Protein AF-A0A528AAS1-F1 (afdb_monomer)

Solvent-accessible surface area (backbone atoms only — not comparable to full-atom values): 12213 Å² total; per-residue (Å²): 132,82,68,48,47,74,61,46,56,80,56,52,54,55,35,59,56,29,26,69,43,89,50,60,70,48,22,33,55,21,24,45,34,41,29,53,39,15,40,67,72,49,50,66,45,42,52,51,33,35,72,67,44,88,46,70,67,40,21,30,49,25,26,44,21,51,30,55,33,52,27,48,94,91,40,79,58,57,83,32,20,62,60,74,77,57,73,58,58,67,60,49,37,69,78,38,62,85,48,56,89,45,43,71,59,48,45,55,59,37,71,46,80,48,67,44,58,59,49,49,56,50,39,49,52,56,40,53,73,75,44,96,53,68,80,44,28,35,51,44,43,36,76,32,38,52,63,62,51,51,50,51,50,50,56,43,60,72,52,75,79,47,80,65,48,60,57,51,54,52,48,51,28,44,31,54,54,50,85,63,69,67,33,48,54,96,91,38,80,29,57,69,52,41,50,54,51,53,48,53,44,57,74,67,52,56,48,79,77,49,61,70,24,60,48,48,48,55,64,36,78,54,63,116

Foldseek 3Di:
DPQLLQDFPVCLVVLLVQLVDPDLVSNLVSLLSVLSNLFLVCLVSLLVSLVPDPDLVSQQSSLVSLQQNLAAPPDPLNVQSSPDQLACLVVVCVVPVVCVVVSVVSVVSNPDDRPSSVVSVVSSVVLCVQDPDRLQRDGRSHWDAPVVLLVVLLVCLVDPNDPVNVVSLSQVCFAAVDDCPVLDDPRDGPSVVSVVVSVVCVVVVLSVLTDIRFGGGNNHTRHD

Radius of gyration: 20.44 Å; Cα contacts (8 Å, |Δi|>4): 281; chains: 1; bounding box: 55×37×60 Å

Structure (mmCIF, N/CA/C/O backbone):
data_AF-A0A528AAS1-F1
#
_entry.id   AF-A0A528AAS1-F1
#
loop_
_atom_site.group_PDB
_atom_site.id
_atom_site.type_symbol
_atom_site.label_atom_id
_atom_site.label_alt_id
_atom_site.label_comp_id
_atom_site.label_asym_id
_atom_site.label_entity_id
_atom_site.label_seq_id
_atom_site.pdbx_PDB_ins_code
_atom_site.Cartn_x
_atom_site.Cartn_y
_atom_site.Cartn_z
_atom_site.occupancy
_atom_site.B_iso_or_equiv
_atom_site.auth_seq_id
_atom_site.auth_comp_id
_atom_site.auth_asym_id
_atom_site.auth_atom_id
_atom_site.pdbx_PDB_model_num
ATOM 1 N N . MET A 1 1 ? -15.361 -4.331 -4.172 1.00 39.66 1 MET A N 1
ATOM 2 C CA . MET A 1 1 ? -13.899 -4.523 -4.177 1.00 39.66 1 MET A CA 1
ATOM 3 C C . MET A 1 1 ? -13.562 -5.139 -2.830 1.00 39.66 1 MET A C 1
ATOM 5 O O . MET A 1 1 ? -13.839 -4.498 -1.826 1.00 39.66 1 MET A O 1
ATOM 9 N N . LEU A 1 2 ? -13.147 -6.409 -2.789 1.00 48.84 2 LEU A N 1
ATOM 10 C CA . LEU A 1 2 ? -12.587 -6.992 -1.564 1.00 48.84 2 LEU A CA 1
ATOM 11 C C . LEU A 1 2 ? -11.220 -6.338 -1.354 1.00 48.84 2 LEU A C 1
ATOM 13 O O . LEU A 1 2 ? -10.462 -6.211 -2.313 1.00 48.84 2 LEU A O 1
ATOM 17 N N . THR A 1 3 ? -10.933 -5.869 -0.146 1.00 59.22 3 THR A N 1
ATOM 18 C CA . THR A 1 3 ? -9.627 -5.299 0.176 1.00 59.22 3 THR A CA 1
ATOM 19 C C . THR A 1 3 ? -8.596 -6.441 0.156 1.00 59.22 3 THR A C 1
ATOM 21 O O . THR A 1 3 ? -8.826 -7.510 0.719 1.00 59.22 3 THR A O 1
ATOM 24 N N . GLY A 1 4 ? -7.489 -6.284 -0.579 1.00 58.53 4 GLY A N 1
ATOM 25 C CA . GLY A 1 4 ? -6.469 -7.336 -0.762 1.00 58.53 4 GLY A CA 1
ATOM 26 C C . GLY A 1 4 ? -5.734 -7.755 0.523 1.00 58.53 4 GLY A C 1
ATOM 27 O O . GLY A 1 4 ? -4.972 -8.714 0.527 1.00 58.53 4 GLY A O 1
ATOM 28 N N . ASP A 1 5 ? -5.995 -7.073 1.635 1.00 69.75 5 ASP A N 1
ATOM 29 C CA . ASP A 1 5 ? -5.468 -7.347 2.974 1.00 69.75 5 ASP A CA 1
ATOM 30 C C . ASP A 1 5 ? -6.186 -8.471 3.730 1.00 69.75 5 ASP A C 1
ATOM 32 O O . ASP A 1 5 ? -5.726 -8.854 4.808 1.00 69.75 5 ASP A O 1
ATOM 36 N N . LEU A 1 6 ? -7.264 -9.035 3.179 1.00 75.75 6 LEU A N 1
ATOM 37 C CA . LEU A 1 6 ? -8.064 -10.060 3.857 1.00 75.75 6 LEU A CA 1
ATOM 38 C C . LEU A 1 6 ? -7.526 -11.492 3.695 1.00 75.75 6 LEU A C 1
ATOM 40 O O . LEU A 1 6 ? -7.989 -12.405 4.379 1.00 75.75 6 LEU A O 1
ATOM 44 N N . ALA A 1 7 ? -6.562 -11.704 2.797 1.00 78.38 7 ALA A N 1
ATOM 45 C CA . ALA A 1 7 ? -6.005 -13.026 2.518 1.00 78.38 7 ALA A CA 1
ATOM 46 C C . ALA A 1 7 ? -5.003 -13.471 3.606 1.00 78.38 7 ALA A C 1
ATOM 48 O O . ALA A 1 7 ? -4.199 -12.654 4.059 1.00 78.38 7 ALA A O 1
ATOM 49 N N . PRO A 1 8 ? -4.975 -14.746 4.028 1.00 80.88 8 PRO A N 1
ATOM 50 C CA . PRO A 1 8 ? -3.944 -15.236 4.942 1.00 80.88 8 PRO A CA 1
ATOM 51 C C . PRO A 1 8 ? -2.549 -15.112 4.313 1.00 80.88 8 PRO A C 1
ATOM 53 O O . PRO A 1 8 ? -2.402 -15.030 3.094 1.00 80.88 8 PRO A O 1
ATOM 56 N N . GLN A 1 9 ? -1.501 -15.105 5.138 1.00 77.94 9 GLN A N 1
ATOM 57 C CA . GLN A 1 9 ? -0.126 -14.920 4.654 1.00 77.94 9 GLN A CA 1
ATOM 58 C C . GLN A 1 9 ? 0.290 -15.964 3.606 1.00 77.94 9 GLN A C 1
ATOM 60 O O . GLN A 1 9 ? 1.018 -15.636 2.672 1.00 77.94 9 GLN A O 1
ATOM 65 N N . SER A 1 10 ? -0.198 -17.204 3.736 1.00 80.75 10 SER A N 1
ATOM 66 C CA . SER A 1 10 ? 0.040 -18.287 2.772 1.00 80.75 10 SER A CA 1
ATOM 67 C C . SER A 1 10 ? -0.384 -17.925 1.353 1.00 80.75 10 SER A C 1
ATOM 69 O O . SER A 1 10 ? 0.272 -18.319 0.391 1.00 80.75 10 SER A O 1
ATOM 71 N N . ASP A 1 11 ? -1.456 -17.150 1.225 1.00 84.62 11 ASP A N 1
ATOM 72 C CA . ASP A 1 11 ? -2.070 -16.838 -0.060 1.00 84.62 11 ASP A CA 1
ATOM 73 C C . ASP A 1 11 ? -1.356 -15.662 -0.734 1.00 84.62 11 ASP A C 1
ATOM 75 O O . ASP A 1 11 ? -1.415 -15.515 -1.951 1.00 84.62 11 ASP A O 1
ATOM 79 N N . LEU A 1 12 ? -0.589 -14.871 0.025 1.00 86.38 12 LEU A N 1
ATOM 80 C CA . LEU A 1 12 ? 0.221 -13.780 -0.521 1.00 86.38 12 LEU A CA 1
ATOM 81 C C . LEU A 1 12 ? 1.393 -14.288 -1.375 1.00 86.38 12 LEU A C 1
ATOM 83 O O . LEU A 1 12 ? 1.902 -13.553 -2.219 1.00 86.38 12 LEU A O 1
ATOM 87 N N . VAL A 1 13 ? 1.777 -15.563 -1.243 1.00 89.00 13 VAL A N 1
ATOM 88 C CA . VAL A 1 13 ? 2.732 -16.215 -2.158 1.00 89.00 13 VAL A CA 1
ATOM 89 C C . VAL A 1 13 ? 2.193 -16.251 -3.595 1.00 89.00 13 VAL A C 1
ATOM 91 O O . VAL A 1 13 ? 2.972 -16.187 -4.546 1.00 89.00 13 VAL A O 1
ATOM 94 N N . LEU A 1 14 ? 0.868 -16.281 -3.781 1.00 91.19 14 LEU A N 1
ATOM 95 C CA . LEU A 1 14 ? 0.258 -16.199 -5.110 1.00 91.19 14 LEU A CA 1
ATOM 96 C C . LEU A 1 14 ? 0.513 -14.837 -5.763 1.00 91.19 14 LEU A C 1
ATOM 98 O O . LEU A 1 14 ? 0.699 -14.782 -6.974 1.00 91.19 14 LEU A O 1
ATOM 102 N N . LEU A 1 15 ? 0.578 -13.754 -4.978 1.00 92.81 15 LEU A N 1
ATOM 103 C CA . LEU A 1 15 ? 0.917 -12.425 -5.498 1.00 92.81 15 LEU A CA 1
ATOM 104 C C . LEU A 1 15 ? 2.359 -12.393 -6.000 1.00 92.81 15 LEU A C 1
ATOM 106 O O . LEU A 1 15 ? 2.605 -11.900 -7.094 1.00 92.81 15 LEU A O 1
ATOM 110 N N . GLN A 1 16 ? 3.298 -12.990 -5.260 1.00 93.38 16 GLN A N 1
ATOM 111 C CA . GLN A 1 16 ? 4.686 -13.119 -5.711 1.00 93.38 16 GLN A CA 1
ATOM 112 C C . GLN A 1 16 ? 4.790 -13.870 -7.047 1.00 93.38 16 GLN A C 1
ATOM 114 O O . GLN A 1 16 ? 5.523 -13.445 -7.937 1.00 93.38 16 GLN A O 1
ATOM 119 N N . GLN A 1 17 ? 4.050 -14.970 -7.209 1.00 94.25 17 GLN A N 1
ATOM 120 C CA . GLN A 1 17 ? 4.018 -15.717 -8.471 1.00 94.25 17 GLN A CA 1
ATOM 121 C C . GLN A 1 17 ? 3.371 -14.900 -9.597 1.00 94.25 17 GLN A C 1
ATOM 123 O O . GLN A 1 17 ? 3.883 -14.866 -10.712 1.00 94.25 17 GLN A O 1
ATOM 128 N N . ALA A 1 18 ? 2.269 -14.208 -9.305 1.00 95.44 18 ALA A N 1
ATOM 129 C CA . ALA A 1 18 ? 1.547 -13.391 -10.274 1.00 95.44 18 ALA A CA 1
ATOM 130 C C . ALA A 1 18 ? 2.352 -12.162 -10.738 1.00 95.44 18 ALA A C 1
ATOM 132 O O . ALA A 1 18 ? 2.279 -11.798 -11.909 1.00 95.44 18 ALA A O 1
ATOM 133 N N . LEU A 1 19 ? 3.189 -11.578 -9.874 1.00 96.06 19 LEU A N 1
ATOM 134 C CA . LEU A 1 19 ? 4.137 -10.513 -10.233 1.00 96.06 19 LEU A CA 1
ATOM 135 C C . LEU A 1 19 ? 5.188 -10.967 -11.263 1.00 96.06 19 LEU A C 1
ATOM 137 O O . LEU A 1 19 ? 5.764 -10.133 -11.955 1.00 96.06 19 LEU A O 1
ATOM 141 N N . GLN A 1 20 ? 5.417 -12.276 -11.397 1.00 95.12 20 GLN A N 1
ATOM 142 C CA . GLN A 1 20 ? 6.337 -12.869 -12.376 1.00 95.12 20 GLN A CA 1
ATOM 143 C C . GLN A 1 20 ? 5.632 -13.335 -13.661 1.00 95.12 20 GLN A C 1
ATOM 145 O O . GLN A 1 20 ? 6.272 -13.927 -14.525 1.00 95.12 20 GLN A O 1
ATOM 150 N N . SER A 1 21 ? 4.322 -13.108 -13.787 1.00 94.88 21 SER A N 1
ATOM 151 C CA . SER A 1 21 ? 3.542 -13.482 -14.971 1.00 94.88 21 SER A CA 1
ATOM 152 C C . SER A 1 21 ? 4.009 -12.728 -16.215 1.00 94.88 21 SER A C 1
ATOM 154 O O . SER A 1 21 ? 4.301 -11.539 -16.130 1.00 94.88 21 SER A O 1
ATOM 156 N N . ASP A 1 22 ? 3.974 -13.371 -17.383 1.00 92.94 22 ASP A N 1
ATOM 157 C CA . ASP A 1 22 ? 4.201 -12.700 -18.672 1.00 92.94 22 ASP A CA 1
ATOM 158 C C . ASP A 1 22 ? 3.021 -11.790 -19.070 1.00 92.94 22 ASP A C 1
ATOM 160 O O . ASP A 1 22 ? 3.214 -10.813 -19.790 1.00 92.94 22 ASP A O 1
ATOM 164 N N . ASP A 1 23 ? 1.808 -12.059 -18.564 1.00 94.62 23 ASP A N 1
ATOM 165 C CA . ASP A 1 23 ? 0.619 -11.220 -18.789 1.00 94.62 23 ASP A CA 1
ATOM 166 C C . ASP A 1 23 ? 0.687 -9.918 -17.956 1.00 94.62 23 ASP A C 1
ATOM 168 O O . ASP A 1 23 ? 0.610 -9.996 -16.720 1.00 94.62 23 ASP A O 1
ATOM 172 N N . PRO A 1 24 ? 0.755 -8.727 -18.592 1.00 93.62 24 PRO A N 1
ATOM 173 C CA . PRO A 1 24 ? 0.803 -7.442 -17.891 1.00 93.62 24 PRO A CA 1
ATOM 174 C C . PRO A 1 24 ? -0.391 -7.210 -16.962 1.00 93.62 24 PRO A C 1
ATOM 176 O O . PRO A 1 24 ? -0.244 -6.650 -15.880 1.00 93.62 24 PRO A O 1
ATOM 179 N N . ARG A 1 25 ? -1.593 -7.679 -17.324 1.00 94.12 25 ARG A N 1
ATOM 180 C CA . ARG A 1 25 ? -2.788 -7.492 -16.483 1.00 94.12 25 ARG A CA 1
ATOM 181 C C . ARG A 1 25 ? -2.676 -8.243 -15.171 1.00 94.12 25 ARG A C 1
ATOM 183 O O . ARG A 1 25 ? -3.120 -7.746 -14.139 1.00 94.12 25 ARG A O 1
ATOM 190 N N . VAL A 1 26 ? -2.084 -9.432 -15.214 1.00 95.31 26 VAL A N 1
ATOM 191 C CA . VAL A 1 26 ? -1.852 -10.241 -14.018 1.00 95.31 26 VAL A CA 1
ATOM 192 C C . VAL A 1 26 ? -0.836 -9.551 -13.111 1.00 95.31 26 VAL A C 1
ATOM 194 O O . VAL A 1 26 ? -1.097 -9.442 -11.915 1.00 95.31 26 VAL A O 1
ATOM 197 N N . ARG A 1 27 ? 0.263 -9.018 -13.664 1.00 94.88 27 ARG A N 1
ATOM 198 C CA . ARG A 1 27 ? 1.270 -8.280 -12.882 1.00 94.88 27 ARG A CA 1
ATOM 199 C C . ARG A 1 27 ? 0.702 -7.016 -12.241 1.00 94.88 27 ARG A C 1
ATOM 201 O O . ARG A 1 27 ? 0.876 -6.837 -11.039 1.00 94.88 27 ARG A O 1
ATOM 208 N N . MET A 1 28 ? -0.026 -6.197 -13.004 1.00 95.44 28 MET A N 1
ATOM 209 C CA . MET A 1 28 ? -0.676 -4.980 -12.500 1.00 95.44 28 MET A CA 1
ATOM 210 C C . MET A 1 28 ? -1.593 -5.282 -11.308 1.00 95.44 28 MET A C 1
ATOM 212 O O . MET A 1 28 ? -1.428 -4.707 -10.237 1.00 95.44 28 MET A O 1
ATOM 216 N N . HIS A 1 29 ? -2.510 -6.244 -11.451 1.00 94.31 29 HIS A N 1
ATOM 217 C CA . HIS A 1 29 ? -3.422 -6.606 -10.363 1.00 94.31 29 HIS A CA 1
ATOM 218 C C . HIS A 1 29 ? -2.713 -7.262 -9.175 1.00 94.31 29 HIS A C 1
ATOM 220 O O . HIS A 1 29 ? -3.142 -7.102 -8.030 1.00 94.31 29 HIS A O 1
ATOM 226 N N . ALA A 1 30 ? -1.622 -7.991 -9.418 1.00 94.69 30 ALA A N 1
ATOM 227 C CA . ALA A 1 30 ? -0.801 -8.536 -8.347 1.00 94.69 30 ALA A CA 1
ATOM 228 C C . ALA A 1 30 ? -0.082 -7.430 -7.561 1.00 94.69 30 ALA A C 1
ATOM 230 O O . ALA A 1 30 ? -0.003 -7.524 -6.338 1.00 94.69 30 ALA A O 1
ATOM 231 N N . ALA A 1 31 ? 0.388 -6.374 -8.232 1.00 95.38 31 ALA A N 1
ATOM 232 C CA . ALA A 1 31 ? 0.998 -5.213 -7.590 1.00 95.38 31 ALA A CA 1
ATOM 233 C C . ALA A 1 31 ? -0.019 -4.424 -6.754 1.00 95.38 31 ALA A C 1
ATOM 235 O O . ALA A 1 31 ? 0.248 -4.151 -5.585 1.00 95.38 31 ALA A O 1
ATOM 236 N N . GLU A 1 32 ? -1.213 -4.160 -7.292 1.00 93.56 32 GLU A N 1
ATOM 237 C CA . GLU A 1 32 ? -2.312 -3.544 -6.533 1.00 93.56 32 GLU A CA 1
ATOM 238 C C . GLU A 1 32 ? -2.655 -4.392 -5.295 1.00 93.56 32 GLU A C 1
ATOM 240 O O . GLU A 1 32 ? -2.753 -3.888 -4.177 1.00 93.56 32 GLU A O 1
ATOM 245 N N . GLY A 1 33 ? -2.780 -5.713 -5.470 1.00 91.94 33 GLY A N 1
ATOM 246 C CA . GLY A 1 33 ? -3.020 -6.652 -4.375 1.00 91.94 33 GLY A CA 1
ATOM 247 C C . GLY A 1 33 ? -1.911 -6.639 -3.320 1.00 91.94 33 GLY A C 1
ATOM 248 O O . GLY A 1 33 ? -2.209 -6.650 -2.126 1.00 91.94 33 GLY A O 1
ATOM 249 N N . ALA A 1 34 ? -0.647 -6.571 -3.742 1.00 92.44 34 ALA A N 1
ATOM 250 C CA . ALA A 1 34 ? 0.517 -6.509 -2.860 1.00 92.44 34 ALA A CA 1
ATOM 251 C C . ALA A 1 34 ? 0.547 -5.216 -2.034 1.00 92.44 34 ALA A C 1
ATOM 253 O O . ALA A 1 34 ? 0.770 -5.270 -0.821 1.00 92.44 34 ALA A O 1
ATOM 254 N N . ALA A 1 35 ? 0.248 -4.078 -2.666 1.00 92.38 35 ALA A N 1
ATOM 255 C CA . ALA A 1 35 ? 0.120 -2.789 -1.996 1.00 92.38 35 ALA A CA 1
ATOM 256 C C . ALA A 1 35 ? -1.012 -2.815 -0.962 1.00 92.38 35 ALA A C 1
ATOM 258 O O . ALA A 1 35 ? -0.818 -2.459 0.201 1.00 92.38 35 ALA A O 1
ATOM 259 N N . LEU A 1 36 ? -2.184 -3.336 -1.347 1.00 89.50 36 LEU A N 1
ATOM 260 C CA . LEU A 1 36 ? -3.324 -3.463 -0.442 1.00 89.50 36 LEU A CA 1
ATOM 261 C C . LEU A 1 36 ? -3.024 -4.387 0.743 1.00 89.50 36 LEU A C 1
ATOM 263 O O . LEU A 1 36 ? -3.465 -4.078 1.851 1.00 89.50 36 LEU A O 1
ATOM 267 N N . ALA A 1 37 ? -2.280 -5.476 0.517 1.00 90.12 37 ALA A N 1
ATOM 268 C CA . ALA A 1 37 ? -1.888 -6.446 1.536 1.00 90.12 37 ALA A CA 1
ATOM 269 C C . ALA A 1 37 ? -0.886 -5.897 2.564 1.00 90.12 37 ALA A C 1
ATOM 271 O O . ALA A 1 37 ? -0.742 -6.496 3.634 1.00 90.12 37 ALA A O 1
ATOM 272 N N . GLY A 1 38 ? -0.217 -4.775 2.273 1.00 91.31 38 GLY A N 1
ATOM 273 C CA . GLY A 1 38 ? 0.633 -4.063 3.227 1.00 91.31 38 GLY A CA 1
ATOM 274 C C . GLY A 1 38 ? 1.873 -4.846 3.659 1.00 91.31 38 GLY A C 1
ATOM 275 O O . GLY A 1 38 ? 2.310 -4.720 4.802 1.00 91.31 38 GLY A O 1
ATOM 276 N N . GLN A 1 39 ? 2.399 -5.716 2.792 1.00 90.00 39 GLN A N 1
ATOM 277 C CA . GLN A 1 39 ? 3.540 -6.582 3.092 1.00 90.00 39 GLN A CA 1
ATOM 278 C C . GLN A 1 39 ? 4.773 -6.149 2.301 1.00 90.00 39 GLN A C 1
ATOM 280 O O . GLN A 1 39 ? 4.873 -6.379 1.096 1.00 90.00 39 GLN A O 1
ATOM 285 N N . ILE A 1 40 ? 5.752 -5.567 2.993 1.00 92.62 40 ILE A N 1
ATOM 286 C CA . ILE A 1 40 ? 6.917 -4.963 2.334 1.00 92.62 40 ILE A CA 1
ATOM 287 C C . ILE A 1 40 ? 7.825 -5.966 1.618 1.00 92.62 40 ILE A C 1
ATOM 289 O O . ILE A 1 40 ? 8.553 -5.576 0.711 1.00 92.62 40 ILE A O 1
ATOM 293 N N . TRP A 1 41 ? 7.800 -7.251 1.978 1.00 92.38 41 TRP A N 1
ATOM 294 C CA . TRP A 1 41 ? 8.657 -8.252 1.335 1.00 92.38 41 TRP A CA 1
ATOM 295 C C . TRP A 1 41 ? 8.316 -8.464 -0.148 1.00 92.38 41 TRP A C 1
ATOM 297 O O . TRP A 1 41 ? 9.169 -8.929 -0.899 1.00 92.38 41 TRP A O 1
ATOM 307 N N . LEU A 1 42 ? 7.113 -8.068 -0.585 1.00 94.50 42 LEU A N 1
ATOM 308 C CA . LEU A 1 42 ? 6.701 -8.089 -1.991 1.00 94.50 42 LEU A CA 1
ATOM 309 C C . LEU A 1 42 ? 7.317 -6.949 -2.816 1.00 94.50 42 LEU A C 1
ATOM 311 O O . LEU A 1 42 ? 7.332 -7.040 -4.039 1.00 94.50 42 LEU A O 1
ATOM 315 N N . VAL A 1 43 ? 7.874 -5.905 -2.190 1.00 95.69 43 VAL A N 1
ATOM 316 C CA . VAL A 1 43 ? 8.419 -4.728 -2.897 1.00 95.69 43 VAL A CA 1
ATOM 317 C C . VAL A 1 43 ? 9.506 -5.118 -3.894 1.00 95.69 43 VAL A C 1
ATOM 319 O O . VAL A 1 43 ? 9.547 -4.582 -4.995 1.00 95.69 43 VAL A O 1
ATOM 322 N N . GLY A 1 44 ? 10.369 -6.078 -3.551 1.00 95.81 44 GLY A N 1
ATOM 323 C CA . GLY A 1 44 ? 11.401 -6.554 -4.476 1.00 95.81 44 GLY A CA 1
ATOM 324 C C . GLY A 1 44 ? 10.824 -7.258 -5.710 1.00 95.81 44 GLY A C 1
ATOM 325 O O . GLY A 1 44 ? 11.359 -7.124 -6.809 1.00 95.81 44 GLY A O 1
ATOM 326 N N . ASP A 1 45 ? 9.722 -7.994 -5.556 1.00 96.62 45 ASP A N 1
ATOM 327 C CA . ASP A 1 45 ? 8.997 -8.605 -6.674 1.00 96.62 45 ASP A CA 1
ATOM 328 C C . ASP A 1 45 ? 8.263 -7.549 -7.508 1.00 96.62 45 ASP A C 1
ATOM 330 O O . ASP A 1 45 ? 8.357 -7.576 -8.733 1.00 96.62 45 ASP A O 1
ATOM 334 N N . MET A 1 46 ? 7.612 -6.578 -6.860 1.00 97.25 46 MET A N 1
ATOM 335 C CA . MET A 1 46 ? 6.946 -5.455 -7.528 1.00 97.25 46 MET A CA 1
ATOM 336 C C . MET A 1 46 ? 7.939 -4.622 -8.338 1.00 97.25 46 MET A C 1
ATOM 338 O O . MET A 1 46 ? 7.681 -4.311 -9.494 1.00 97.25 46 MET A O 1
ATOM 342 N N . LEU A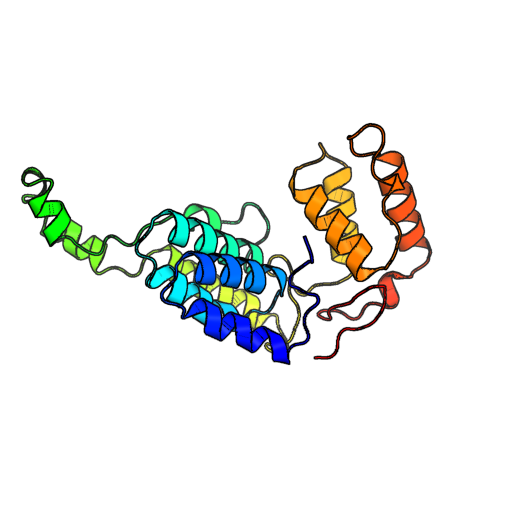 1 47 ? 9.108 -4.310 -7.774 1.00 95.62 47 LEU A N 1
ATOM 343 C CA . LEU A 1 47 ? 10.128 -3.523 -8.459 1.00 95.62 47 LEU A CA 1
ATOM 344 C C . LEU A 1 47 ? 10.713 -4.268 -9.662 1.00 95.62 47 LEU A C 1
ATOM 346 O O . LEU A 1 47 ? 10.945 -3.657 -10.699 1.00 95.62 47 LEU A O 1
ATOM 350 N N . ARG A 1 48 ? 10.896 -5.590 -9.566 1.00 94.81 48 ARG A N 1
ATOM 351 C CA . ARG A 1 48 ? 11.293 -6.412 -10.720 1.00 94.81 48 ARG A CA 1
ATOM 352 C C . ARG A 1 48 ? 10.207 -6.463 -11.790 1.00 94.81 48 ARG A C 1
ATOM 354 O O . ARG A 1 48 ? 10.532 -6.380 -12.969 1.00 94.81 48 ARG A O 1
ATOM 361 N N . ALA A 1 49 ? 8.939 -6.575 -11.394 1.00 94.88 49 ALA A N 1
ATOM 362 C CA . ALA A 1 49 ? 7.810 -6.524 -12.317 1.00 94.88 49 ALA A CA 1
ATOM 363 C C . ALA A 1 49 ? 7.760 -5.174 -13.048 1.00 94.88 49 ALA A C 1
ATOM 365 O O . ALA A 1 49 ? 7.689 -5.152 -14.271 1.00 94.88 49 ALA A O 1
ATOM 366 N N . TRP A 1 50 ? 7.923 -4.068 -12.315 1.00 94.06 50 TRP A N 1
ATOM 367 C CA . TRP A 1 50 ? 8.045 -2.721 -12.873 1.00 94.06 50 TRP A CA 1
ATOM 368 C C . TRP A 1 50 ? 9.232 -2.623 -13.830 1.00 94.06 50 TRP A C 1
ATOM 370 O O . TRP A 1 50 ? 9.093 -2.171 -14.953 1.00 94.06 50 TRP A O 1
ATOM 380 N N . GLN A 1 51 ? 10.410 -3.113 -13.440 1.00 90.06 51 GLN A N 1
ATOM 381 C CA . GLN A 1 51 ? 11.590 -3.102 -14.304 1.00 90.06 51 GLN A CA 1
ATOM 382 C C . GLN A 1 51 ? 11.430 -3.965 -15.554 1.00 90.06 51 GLN A C 1
ATOM 384 O O . GLN A 1 51 ? 12.143 -3.713 -16.516 1.00 90.06 51 GLN A O 1
ATOM 389 N N . ASN A 1 52 ? 10.555 -4.966 -15.569 1.00 89.25 52 ASN A N 1
ATOM 390 C CA . ASN A 1 52 ? 10.324 -5.830 -16.728 1.00 89.25 52 ASN A CA 1
ATOM 391 C C . ASN A 1 52 ? 9.101 -5.412 -17.553 1.00 89.25 52 ASN A C 1
ATOM 393 O O . ASN A 1 52 ? 8.826 -6.036 -18.575 1.00 89.25 52 ASN A O 1
ATOM 397 N N . ALA A 1 53 ? 8.373 -4.380 -17.127 1.00 89.12 53 ALA A N 1
ATOM 398 C CA . ALA A 1 53 ? 7.236 -3.867 -17.865 1.00 89.12 53 ALA A CA 1
ATOM 399 C C . ALA A 1 53 ? 7.683 -3.305 -19.226 1.00 89.12 53 ALA A C 1
ATOM 401 O O . ALA A 1 53 ? 8.671 -2.579 -19.342 1.00 89.12 53 ALA A O 1
ATOM 402 N N . GLU A 1 54 ? 6.946 -3.670 -20.274 1.00 84.31 54 GLU A N 1
ATOM 403 C CA . GLU A 1 54 ? 7.169 -3.184 -21.644 1.00 84.31 54 GLU A CA 1
ATOM 404 C C . GLU A 1 54 ? 6.178 -2.073 -22.021 1.00 84.31 54 GLU A C 1
ATOM 406 O O . GLU A 1 54 ? 6.424 -1.289 -22.935 1.00 84.31 54 GLU A O 1
ATOM 411 N N . GLU A 1 55 ? 5.056 -1.981 -21.303 1.00 84.38 55 GLU A N 1
ATOM 412 C CA . GLU A 1 55 ? 4.007 -0.996 -21.546 1.00 84.38 55 GLU A CA 1
ATOM 413 C C . GLU A 1 55 ? 4.043 0.114 -20.491 1.00 84.38 55 GLU A C 1
ATOM 415 O O . GLU A 1 55 ? 4.161 -0.150 -19.294 1.00 84.38 55 GLU A O 1
ATOM 420 N N . ALA A 1 56 ? 3.854 1.366 -20.921 1.00 84.25 56 ALA A N 1
ATOM 421 C CA . ALA A 1 56 ? 3.814 2.524 -20.022 1.00 84.25 56 ALA A CA 1
ATOM 422 C C . ALA A 1 56 ? 2.750 2.383 -18.922 1.00 84.25 56 ALA A C 1
ATOM 424 O O . ALA A 1 56 ? 2.986 2.744 -17.775 1.00 84.25 56 ALA A O 1
ATOM 425 N N . ARG A 1 57 ? 1.597 1.791 -19.256 1.00 87.69 57 ARG A N 1
ATOM 426 C CA . ARG A 1 57 ? 0.519 1.542 -18.294 1.00 87.69 57 ARG A CA 1
ATOM 427 C C . ARG A 1 57 ? 0.924 0.561 -17.190 1.00 87.69 57 ARG A C 1
ATOM 429 O O . ARG A 1 57 ? 0.493 0.719 -16.055 1.00 87.69 57 ARG A O 1
ATOM 436 N N . ASP A 1 58 ? 1.711 -0.457 -17.527 1.00 89.75 58 ASP A N 1
ATOM 437 C CA . ASP A 1 58 ? 2.178 -1.461 -16.566 1.00 89.75 58 ASP A CA 1
ATOM 438 C C . ASP A 1 58 ? 3.189 -0.831 -15.593 1.00 89.75 58 ASP A C 1
ATOM 440 O O . ASP A 1 58 ? 3.065 -0.978 -14.377 1.00 89.75 58 ASP A O 1
ATOM 444 N N . HIS A 1 59 ? 4.097 0.002 -16.117 1.00 88.81 59 HIS A N 1
ATOM 445 C CA . HIS A 1 59 ? 4.971 0.861 -15.312 1.00 88.81 59 HIS A CA 1
ATOM 446 C C . HIS A 1 59 ? 4.186 1.766 -14.359 1.00 88.81 59 HIS A C 1
ATOM 448 O O . HIS A 1 59 ? 4.456 1.772 -13.162 1.00 88.81 59 HIS A O 1
ATOM 454 N N . GLU A 1 60 ? 3.200 2.496 -14.878 1.00 90.38 60 GLU A N 1
ATOM 455 C CA . GLU A 1 60 ? 2.388 3.431 -14.102 1.00 90.38 60 GLU A CA 1
ATOM 456 C C . GLU A 1 60 ? 1.669 2.722 -12.943 1.00 90.38 60 GLU A C 1
ATOM 458 O O . GLU A 1 60 ? 1.832 3.095 -11.781 1.00 90.38 60 GLU A O 1
ATOM 463 N N . VAL A 1 61 ? 0.924 1.648 -13.230 1.00 94.31 61 VAL A N 1
ATOM 464 C CA . VAL A 1 61 ? 0.122 0.943 -12.217 1.00 94.31 61 VAL A CA 1
ATOM 465 C C . VAL A 1 61 ? 1.000 0.271 -11.163 1.00 94.31 61 VAL A C 1
ATOM 467 O O . VAL A 1 61 ? 0.726 0.395 -9.965 1.00 94.31 61 VAL A O 1
ATOM 470 N N . ILE A 1 62 ? 2.064 -0.428 -11.572 1.00 95.88 62 ILE A N 1
ATOM 471 C CA . ILE A 1 62 ? 2.972 -1.067 -10.613 1.00 95.88 62 ILE A CA 1
ATOM 472 C C . ILE A 1 62 ? 3.721 0.004 -9.810 1.00 95.88 62 ILE A C 1
ATOM 474 O O . ILE A 1 62 ? 3.874 -0.143 -8.598 1.00 95.88 62 ILE A O 1
ATOM 478 N N . GLY A 1 63 ? 4.153 1.085 -10.462 1.00 94.69 63 GLY A N 1
ATOM 479 C CA . GLY A 1 63 ? 4.881 2.185 -9.840 1.00 94.69 63 GLY A CA 1
ATOM 480 C C . GLY A 1 63 ? 4.062 2.844 -8.736 1.00 94.69 63 GLY A C 1
ATOM 481 O O . GLY A 1 63 ? 4.517 2.906 -7.595 1.00 94.69 63 GLY A O 1
ATOM 482 N N . PHE A 1 64 ? 2.819 3.230 -9.032 1.00 94.38 64 PHE A N 1
ATOM 483 C CA . PHE A 1 64 ? 1.918 3.795 -8.026 1.00 94.38 64 PHE A CA 1
ATOM 484 C C . PHE A 1 64 ? 1.566 2.794 -6.923 1.00 94.38 64 PHE A C 1
ATOM 486 O O . PHE A 1 64 ? 1.506 3.176 -5.760 1.00 94.38 64 PHE A O 1
ATOM 493 N N . SER A 1 65 ? 1.442 1.502 -7.240 1.00 95.44 65 SER A N 1
ATOM 494 C CA . SER A 1 65 ? 1.237 0.471 -6.211 1.00 95.44 65 SER A CA 1
ATOM 495 C C . SER A 1 65 ? 2.419 0.381 -5.232 1.00 95.44 65 SER A C 1
ATOM 497 O O . SER A 1 65 ? 2.230 0.163 -4.036 1.00 95.44 65 SER A O 1
ATOM 499 N N . ILE A 1 66 ? 3.657 0.551 -5.712 1.00 96.19 66 ILE A N 1
ATOM 500 C CA . ILE A 1 66 ? 4.846 0.629 -4.848 1.00 96.19 66 ILE A CA 1
ATOM 501 C C . ILE A 1 66 ? 4.788 1.894 -3.979 1.00 96.19 66 ILE A C 1
ATOM 503 O O . ILE A 1 66 ? 5.063 1.809 -2.780 1.00 96.19 66 ILE A O 1
ATOM 507 N N . CYS A 1 67 ? 4.416 3.041 -4.557 1.00 95.06 67 CYS A N 1
ATOM 508 C CA . CYS A 1 67 ? 4.264 4.308 -3.835 1.00 95.06 67 CYS A CA 1
ATOM 509 C C . CYS A 1 67 ? 3.229 4.206 -2.710 1.00 95.06 67 CYS A C 1
ATOM 511 O O . CYS A 1 67 ? 3.568 4.493 -1.567 1.00 95.06 67 CYS A O 1
ATOM 513 N N . ASP A 1 68 ? 2.029 3.697 -3.001 1.00 92.44 68 ASP A N 1
ATOM 514 C CA . ASP A 1 68 ? 0.940 3.515 -2.027 1.00 92.44 68 ASP A CA 1
ATOM 515 C C . ASP A 1 68 ? 1.366 2.671 -0.811 1.00 92.44 68 ASP A C 1
ATOM 517 O O . ASP A 1 68 ? 0.858 2.835 0.302 1.00 92.44 68 ASP A O 1
ATOM 521 N N . LEU A 1 69 ? 2.300 1.738 -1.016 1.00 94.12 69 LEU A N 1
ATOM 522 C CA . LEU A 1 69 ? 2.839 0.898 0.047 1.00 94.12 69 LEU A CA 1
ATOM 523 C C . LEU A 1 69 ? 3.946 1.603 0.847 1.00 94.12 69 LEU A C 1
ATOM 525 O O . LEU A 1 69 ? 4.026 1.446 2.069 1.00 94.12 69 LEU A O 1
ATOM 529 N N . LEU A 1 70 ? 4.832 2.331 0.165 1.00 95.44 70 LEU A N 1
ATOM 530 C CA . LEU A 1 70 ? 6.080 2.852 0.729 1.00 95.44 70 LEU A CA 1
ATOM 531 C C . LEU A 1 70 ? 6.036 4.320 1.145 1.00 95.44 70 LEU A C 1
ATOM 533 O O . LEU A 1 70 ? 6.982 4.764 1.798 1.00 95.44 70 LEU A O 1
ATOM 537 N N . GLU A 1 71 ? 4.977 5.052 0.814 1.00 92.75 71 GLU A N 1
ATOM 538 C CA . GLU A 1 71 ? 4.807 6.465 1.140 1.00 92.75 71 GLU A CA 1
ATOM 539 C C . GLU A 1 71 ? 3.364 6.798 1.540 1.00 92.75 71 GLU A C 1
ATOM 541 O O . GLU A 1 71 ? 2.437 6.010 1.369 1.00 92.75 71 GLU A O 1
ATOM 546 N N . LYS A 1 72 ? 3.187 7.987 2.119 1.00 88.75 72 LYS A N 1
ATOM 547 C CA . LYS A 1 72 ? 1.865 8.599 2.285 1.00 88.75 72 LYS A CA 1
ATOM 548 C C . LYS A 1 72 ? 1.452 9.259 0.970 1.00 88.75 72 LYS A C 1
ATOM 550 O O . LYS A 1 72 ? 2.347 9.676 0.234 1.00 88.75 72 LYS A O 1
ATOM 555 N N . PRO A 1 73 ? 0.142 9.431 0.716 1.00 84.12 73 PRO A N 1
ATOM 556 C CA . PRO A 1 73 ? -0.334 10.107 -0.486 1.00 84.12 73 PRO A CA 1
ATOM 557 C C . PRO A 1 73 ? 0.363 11.455 -0.718 1.00 84.12 73 PRO A C 1
ATOM 559 O O . PRO A 1 73 ? 0.423 12.289 0.193 1.00 84.12 73 PRO A O 1
ATOM 562 N N . GLY A 1 74 ? 0.863 11.666 -1.937 1.00 82.81 74 GLY A N 1
ATOM 563 C CA . GLY A 1 74 ? 1.631 12.852 -2.323 1.00 82.81 74 GLY A CA 1
ATOM 564 C C . GLY A 1 74 ? 3.114 12.796 -1.941 1.00 82.81 74 GLY A C 1
ATOM 565 O O . GLY A 1 74 ? 3.736 13.849 -1.783 1.00 82.81 74 GLY A O 1
ATOM 566 N N . GLY A 1 75 ? 3.660 11.596 -1.738 1.00 86.94 75 GLY A N 1
ATOM 567 C CA . GLY A 1 75 ? 5.083 11.372 -1.488 1.00 86.94 75 GLY A CA 1
ATOM 568 C C . GLY A 1 75 ? 5.974 11.626 -2.713 1.00 86.94 75 GLY A C 1
ATOM 569 O O . GLY A 1 75 ? 5.505 11.803 -3.839 1.00 86.94 75 GLY A O 1
ATOM 570 N N . ASP A 1 76 ? 7.290 11.664 -2.495 1.00 88.94 76 ASP A N 1
ATOM 571 C CA . ASP A 1 76 ? 8.254 12.016 -3.543 1.00 88.94 76 ASP A CA 1
ATOM 572 C C . ASP A 1 76 ? 8.427 10.896 -4.588 1.00 88.94 76 ASP A C 1
ATOM 574 O O . ASP A 1 76 ? 8.768 11.195 -5.737 1.00 88.94 76 ASP A O 1
ATOM 578 N N . LEU A 1 77 ? 8.211 9.617 -4.234 1.00 89.31 77 LEU A N 1
ATOM 579 C CA . LEU A 1 77 ? 8.329 8.494 -5.177 1.00 89.31 77 LEU A CA 1
ATOM 580 C C . LEU A 1 77 ? 7.291 8.596 -6.296 1.00 89.31 77 LEU A C 1
ATOM 582 O O . LEU A 1 77 ? 7.611 8.227 -7.427 1.00 89.31 77 LEU A O 1
ATOM 586 N N . GLU A 1 78 ? 6.086 9.101 -6.006 1.00 88.06 78 GLU A N 1
ATOM 587 C CA . GLU A 1 78 ? 4.994 9.226 -6.988 1.00 88.06 78 GLU A CA 1
ATOM 588 C C . GLU A 1 78 ? 5.432 10.009 -8.233 1.00 88.06 78 GLU A C 1
ATOM 590 O O . GLU A 1 78 ? 5.059 9.655 -9.347 1.00 88.06 78 GLU A O 1
ATOM 595 N N . SER A 1 79 ? 6.307 11.009 -8.066 1.00 86.94 79 SER A N 1
ATOM 596 C CA . SER A 1 79 ? 6.836 11.833 -9.167 1.00 86.94 79 SER A CA 1
ATOM 597 C C . SER A 1 79 ? 7.699 11.060 -10.174 1.00 86.94 79 SER A C 1
ATOM 599 O O . SER A 1 79 ? 8.074 11.611 -11.208 1.00 86.94 79 SER A O 1
ATOM 601 N N . TYR A 1 80 ? 8.063 9.816 -9.859 1.00 88.50 80 TYR A N 1
ATOM 602 C CA . TYR A 1 80 ? 8.898 8.955 -10.693 1.00 88.50 80 TYR A CA 1
ATOM 603 C C . TYR A 1 80 ? 8.220 7.614 -11.016 1.00 88.50 80 TYR A C 1
ATOM 605 O O . TYR A 1 80 ? 8.815 6.791 -11.713 1.00 88.50 80 TYR A O 1
ATOM 613 N N . ALA A 1 81 ? 7.006 7.369 -10.518 1.00 86.19 81 ALA A N 1
ATOM 614 C CA . ALA A 1 81 ? 6.313 6.085 -10.633 1.00 86.19 81 ALA A CA 1
ATOM 615 C C . ALA A 1 81 ? 6.010 5.686 -12.086 1.00 86.19 81 ALA A C 1
ATOM 617 O O . ALA A 1 81 ? 6.104 4.510 -12.444 1.00 86.19 81 ALA A O 1
ATOM 618 N N . ASP A 1 82 ? 5.710 6.672 -12.928 1.00 81.38 82 ASP A N 1
ATOM 619 C CA . ASP A 1 82 ? 5.434 6.526 -14.359 1.00 81.38 82 ASP A CA 1
ATOM 620 C C . ASP A 1 82 ? 6.699 6.613 -15.232 1.00 81.38 82 ASP A C 1
ATOM 622 O O . ASP A 1 82 ? 6.616 6.573 -16.463 1.00 81.38 82 ASP A O 1
ATOM 626 N N . SER A 1 83 ? 7.885 6.719 -14.617 1.00 79.75 83 SER A N 1
ATOM 627 C CA . SER A 1 83 ? 9.129 6.837 -15.369 1.00 79.75 83 SER A CA 1
ATOM 628 C C . SER A 1 83 ? 9.395 5.569 -16.176 1.00 79.75 83 SER A C 1
ATOM 630 O O . SER A 1 83 ? 9.533 4.471 -15.647 1.00 79.75 83 SER A O 1
ATOM 632 N N . PHE A 1 84 ? 9.492 5.712 -17.493 1.00 70.75 84 PHE A N 1
ATOM 633 C CA . PHE A 1 84 ? 9.809 4.584 -18.354 1.00 70.75 84 PHE A CA 1
ATOM 634 C C . PHE A 1 84 ? 11.332 4.491 -18.515 1.00 70.75 84 PHE A C 1
ATOM 636 O O . PHE A 1 84 ? 11.946 5.446 -19.007 1.00 70.75 84 PHE A O 1
ATOM 643 N N . PRO A 1 85 ? 11.979 3.385 -18.106 1.00 66.75 85 PRO A N 1
ATOM 644 C CA . PRO A 1 85 ? 13.403 3.208 -18.321 1.00 66.75 85 PRO A CA 1
ATOM 645 C C . PRO A 1 85 ? 13.678 3.232 -19.825 1.00 66.75 85 PRO A C 1
ATOM 647 O O . PRO A 1 85 ? 13.155 2.427 -20.595 1.00 66.75 85 PRO A O 1
ATOM 650 N N . PHE A 1 86 ? 14.502 4.183 -20.249 1.00 67.94 86 PHE A N 1
ATOM 651 C CA . PHE A 1 86 ? 14.888 4.341 -21.641 1.00 67.94 86 PHE A CA 1
ATOM 652 C C . PHE A 1 86 ? 15.858 3.214 -22.015 1.00 67.94 86 PHE A C 1
ATOM 654 O O . PHE A 1 86 ? 17.039 3.314 -21.727 1.00 67.94 86 PHE A O 1
ATOM 661 N N . LYS A 1 87 ? 15.374 2.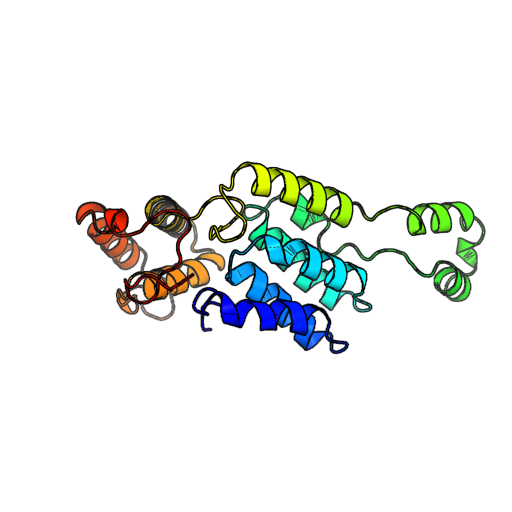098 -22.571 1.00 66.06 87 LYS A N 1
ATOM 662 C CA . LYS A 1 87 ? 16.203 0.885 -22.733 1.00 66.06 87 LYS A CA 1
ATOM 663 C C . LYS A 1 87 ? 16.727 0.640 -24.141 1.00 66.06 87 LYS A C 1
ATOM 665 O O . LYS A 1 87 ? 17.806 0.073 -24.277 1.00 66.06 87 LYS A O 1
ATOM 670 N N . ASP A 1 88 ? 15.994 1.056 -25.171 1.00 75.62 88 ASP A N 1
ATOM 671 C CA . ASP A 1 88 ? 16.339 0.736 -26.558 1.00 75.62 88 ASP A CA 1
ATOM 672 C C . ASP A 1 88 ? 16.768 1.984 -27.336 1.00 75.62 88 ASP A C 1
ATOM 674 O O . ASP A 1 88 ? 16.016 2.599 -28.097 1.00 75.62 88 ASP A O 1
ATOM 678 N N . VAL A 1 89 ? 18.020 2.382 -27.102 1.00 81.25 89 VAL A N 1
ATOM 679 C CA . VAL A 1 89 ? 18.633 3.512 -27.811 1.00 81.25 89 VAL A CA 1
ATOM 680 C C . VAL A 1 89 ? 18.679 3.252 -29.316 1.00 81.25 89 VAL A C 1
ATOM 682 O O . VAL A 1 89 ? 18.503 4.182 -30.100 1.00 81.25 89 VAL A O 1
ATOM 685 N N . ASP A 1 90 ? 18.879 1.999 -29.730 1.00 84.69 90 ASP A N 1
ATOM 686 C CA . ASP A 1 90 ? 18.995 1.636 -31.141 1.00 84.69 90 ASP A CA 1
ATOM 687 C C . ASP A 1 90 ? 17.654 1.802 -31.864 1.00 84.69 90 ASP A C 1
ATOM 689 O O . ASP A 1 90 ? 17.612 2.390 -32.949 1.00 84.69 90 ASP A O 1
ATOM 693 N N . GLN A 1 91 ? 16.552 1.379 -31.239 1.00 82.31 91 GLN A N 1
ATOM 694 C CA . GLN A 1 91 ? 15.202 1.618 -31.742 1.00 82.31 91 GLN A CA 1
ATOM 695 C C . GLN A 1 91 ? 14.911 3.118 -31.871 1.00 82.31 91 GLN A C 1
ATOM 697 O O . GLN A 1 91 ? 14.455 3.570 -32.921 1.00 82.31 91 GLN A O 1
ATOM 702 N N . VAL A 1 92 ? 15.231 3.917 -30.852 1.00 81.81 92 VAL A N 1
ATOM 703 C CA . VAL A 1 92 ? 14.965 5.366 -30.875 1.00 81.81 92 VAL A CA 1
ATOM 704 C C . VAL A 1 92 ? 15.789 6.078 -31.945 1.00 81.81 92 VAL A C 1
ATOM 706 O O . VAL A 1 92 ? 15.288 6.975 -32.623 1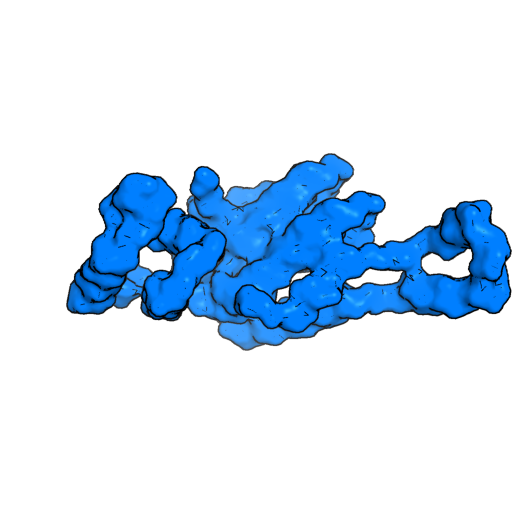.00 81.81 92 VAL A O 1
ATOM 709 N N . LEU A 1 93 ? 17.037 5.662 -32.156 1.00 86.44 93 LEU A N 1
ATOM 710 C CA . LEU A 1 93 ? 17.875 6.184 -33.235 1.00 86.44 93 LEU A CA 1
ATOM 711 C C . LEU A 1 93 ? 17.390 5.745 -34.623 1.00 86.44 93 LEU A C 1
ATOM 713 O O . LEU A 1 93 ? 17.577 6.489 -35.590 1.00 86.44 93 LEU A O 1
ATOM 717 N N . ALA A 1 94 ? 16.766 4.570 -34.737 1.00 87.25 94 ALA A N 1
ATOM 718 C CA . ALA A 1 94 ? 16.139 4.111 -35.973 1.00 87.25 94 ALA A CA 1
ATOM 719 C C . ALA A 1 94 ? 14.853 4.894 -36.293 1.00 87.25 94 ALA A C 1
ATOM 721 O O . ALA A 1 94 ? 14.636 5.265 -37.448 1.00 87.25 94 ALA A O 1
ATOM 722 N N . GLU A 1 95 ? 14.030 5.186 -35.283 1.00 87.06 95 GLU A N 1
ATOM 723 C CA . GLU A 1 95 ? 12.788 5.958 -35.416 1.00 87.06 95 GLU A CA 1
ATOM 724 C C . GLU A 1 95 ? 13.048 7.460 -35.607 1.00 87.06 95 GLU A C 1
ATOM 726 O O . GLU A 1 95 ? 12.342 8.128 -36.368 1.00 87.06 95 GLU A O 1
ATOM 731 N N . ILE A 1 96 ? 14.090 7.996 -34.964 1.00 89.12 96 ILE A N 1
ATOM 732 C CA . ILE A 1 96 ? 14.450 9.417 -34.998 1.00 89.12 96 ILE A CA 1
ATOM 733 C C . ILE A 1 96 ? 15.950 9.571 -35.319 1.00 89.12 96 ILE A C 1
ATOM 735 O O . ILE A 1 96 ? 16.755 9.907 -34.445 1.00 89.12 96 ILE A O 1
ATOM 739 N N . PRO A 1 97 ? 16.357 9.436 -36.601 1.00 87.62 97 PRO A N 1
ATOM 740 C CA . PRO A 1 97 ? 17.766 9.522 -37.006 1.00 87.62 97 PRO A CA 1
ATOM 741 C C . PRO A 1 97 ? 18.458 10.845 -36.640 1.00 87.62 97 PRO A C 1
ATOM 743 O O . PRO A 1 97 ? 19.682 10.904 -36.528 1.00 87.62 97 PRO A O 1
ATOM 746 N N . GLY A 1 98 ? 17.681 11.917 -36.439 1.00 88.19 98 GLY A N 1
ATOM 747 C CA . GLY A 1 98 ? 18.175 13.225 -36.000 1.00 88.19 98 GLY A CA 1
ATOM 748 C C . GLY A 1 98 ? 18.766 13.240 -34.586 1.00 88.19 98 GLY A C 1
ATOM 749 O O . GLY A 1 98 ? 19.511 14.162 -34.265 1.00 88.19 98 GLY A O 1
ATOM 750 N N . LEU A 1 99 ? 18.494 12.221 -33.763 1.00 88.25 99 LEU A N 1
ATOM 751 C CA . LEU A 1 99 ? 19.061 12.074 -32.419 1.00 88.25 99 LEU A CA 1
ATOM 752 C C . LEU A 1 99 ? 20.444 11.407 -32.409 1.00 88.25 99 LEU A C 1
ATOM 754 O O . LEU A 1 99 ? 21.063 11.288 -31.356 1.00 88.25 99 LEU A O 1
ATOM 758 N N . LYS A 1 100 ? 20.988 11.025 -33.570 1.00 89.00 100 LYS A N 1
ATOM 759 C CA . LYS A 1 100 ? 22.310 10.386 -33.653 1.00 89.00 100 LYS A CA 1
ATOM 760 C C . LYS A 1 100 ? 23.449 11.255 -33.110 1.00 89.00 100 LYS A C 1
ATOM 762 O O . LYS A 1 100 ? 24.448 10.734 -32.632 1.00 89.00 100 LYS A O 1
ATOM 767 N N . SER A 1 101 ? 23.296 12.579 -33.137 1.00 90.62 101 SER A N 1
ATOM 768 C CA . SER A 1 101 ? 24.258 13.516 -32.539 1.00 90.62 101 SER A CA 1
ATOM 769 C C . SER A 1 101 ? 24.320 13.452 -31.008 1.00 90.62 101 SER A C 1
ATOM 771 O O . SER A 1 101 ? 25.297 13.930 -30.436 1.00 90.62 101 SER A O 1
ATOM 773 N N . VAL A 1 102 ? 23.309 12.871 -30.353 1.00 89.44 102 VAL A N 1
ATOM 774 C CA . VAL A 1 102 ? 23.210 12.714 -28.893 1.00 89.44 102 VAL A CA 1
ATOM 775 C C . VAL A 1 102 ? 23.212 11.241 -28.457 1.00 89.44 102 VAL A C 1
ATOM 777 O O . VAL A 1 102 ? 22.881 10.936 -27.317 1.00 89.44 102 VAL A O 1
ATOM 780 N N . GLU A 1 103 ? 23.614 10.315 -29.336 1.00 88.38 103 GLU A N 1
ATOM 781 C CA . GLU A 1 103 ? 23.617 8.864 -29.079 1.00 88.38 103 GLU A CA 1
ATOM 782 C C . GLU A 1 103 ? 24.341 8.482 -27.778 1.00 88.38 103 GLU A C 1
ATOM 784 O O . GLU A 1 103 ? 23.797 7.740 -26.968 1.00 88.38 103 GLU A O 1
ATOM 789 N N . GLU A 1 104 ? 25.538 9.020 -27.537 1.00 83.12 104 GLU A N 1
ATOM 790 C CA . GLU A 1 104 ? 26.316 8.720 -26.327 1.00 83.12 104 GLU A CA 1
ATOM 791 C C . GLU A 1 104 ? 25.581 9.156 -25.046 1.00 83.12 104 GLU A C 1
ATOM 793 O O . GLU A 1 104 ? 25.588 8.446 -24.045 1.00 83.12 104 GLU A O 1
ATOM 798 N N . GLN A 1 105 ? 24.863 10.281 -25.095 1.00 81.88 105 GLN A N 1
ATOM 799 C CA . GLN A 1 105 ? 24.061 10.781 -23.974 1.00 81.88 105 GLN A CA 1
ATOM 800 C C . GLN A 1 105 ? 22.824 9.909 -23.746 1.00 81.88 105 GLN A C 1
ATOM 802 O O . GLN A 1 105 ? 22.488 9.607 -22.606 1.00 81.88 105 GLN A O 1
ATOM 807 N N . LEU A 1 106 ? 22.176 9.465 -24.824 1.00 80.06 106 LEU A N 1
ATOM 808 C CA . LEU A 1 106 ? 21.050 8.537 -24.761 1.00 80.06 106 LEU A CA 1
ATOM 809 C C . LEU A 1 106 ? 21.463 7.179 -24.177 1.00 80.06 106 LEU A C 1
ATOM 811 O O . LEU A 1 106 ? 20.730 6.628 -23.361 1.00 80.06 106 LEU A O 1
ATOM 815 N N . ARG A 1 107 ? 22.649 6.664 -24.531 1.00 81.94 107 ARG A N 1
ATOM 816 C CA . ARG A 1 107 ? 23.201 5.429 -23.947 1.00 81.94 107 ARG A CA 1
ATOM 817 C C . ARG A 1 107 ? 23.541 5.594 -22.470 1.00 81.94 107 ARG A C 1
ATOM 819 O O . ARG A 1 107 ? 23.162 4.744 -21.678 1.00 81.94 107 ARG A O 1
ATOM 826 N N . LEU A 1 108 ? 24.142 6.715 -22.074 1.00 73.00 108 LEU A N 1
ATOM 827 C CA . LEU A 1 108 ? 24.384 7.016 -20.657 1.00 73.00 108 LEU A CA 1
ATOM 828 C C . LEU A 1 108 ? 23.083 7.107 -19.844 1.00 73.00 108 LEU A C 1
ATOM 830 O O . LEU A 1 108 ? 23.030 6.633 -18.711 1.00 73.00 108 LEU A O 1
ATOM 834 N N . LEU A 1 109 ? 22.028 7.693 -20.418 1.00 72.12 109 LEU A N 1
ATOM 835 C CA . LEU A 1 109 ? 20.700 7.730 -19.798 1.00 72.12 109 LEU A CA 1
ATOM 836 C C . LEU A 1 109 ? 20.066 6.335 -19.707 1.00 72.12 109 LEU A C 1
ATOM 838 O O . LEU A 1 109 ? 19.379 6.055 -18.729 1.00 72.12 109 LEU A O 1
ATOM 842 N N . ALA A 1 110 ? 20.318 5.467 -20.690 1.00 74.12 110 ALA A N 1
ATOM 843 C CA . ALA A 1 110 ? 19.841 4.086 -20.705 1.00 74.12 110 ALA A CA 1
ATOM 844 C C . ALA A 1 110 ? 20.571 3.166 -19.715 1.00 74.12 110 ALA A C 1
ATOM 846 O O . ALA A 1 110 ? 19.977 2.243 -19.164 1.00 74.12 110 ALA A O 1
ATOM 847 N N . GLU A 1 111 ? 21.865 3.405 -19.496 1.00 65.00 111 GLU A N 1
ATOM 848 C CA . GLU A 1 111 ? 22.715 2.620 -18.594 1.00 65.00 111 GLU A CA 1
ATOM 849 C C . GLU A 1 111 ? 22.511 2.977 -17.112 1.00 65.00 111 GLU A C 1
ATOM 851 O O . GLU A 1 111 ? 22.856 2.190 -16.228 1.00 65.00 111 GLU A O 1
ATOM 856 N N . GLY A 1 112 ? 21.956 4.156 -16.818 1.00 60.19 112 GLY A N 1
ATOM 857 C CA . GLY A 1 112 ? 21.690 4.600 -15.454 1.00 60.19 112 GLY A CA 1
ATOM 858 C C . GLY A 1 112 ? 20.563 3.812 -14.782 1.00 60.19 112 GLY A C 1
ATOM 859 O O . GLY A 1 112 ? 19.517 3.562 -15.378 1.00 60.19 112 GLY A O 1
ATOM 860 N N . THR A 1 113 ? 20.733 3.473 -13.498 1.00 65.12 113 THR A N 1
ATOM 861 C CA . THR A 1 113 ? 19.618 2.983 -12.675 1.00 65.12 113 THR A CA 1
ATOM 862 C C . THR A 1 113 ? 18.514 4.046 -12.665 1.00 65.12 113 THR A C 1
ATOM 864 O O . THR A 1 113 ? 18.797 5.174 -12.251 1.00 65.12 113 THR A O 1
ATOM 867 N N . PRO A 1 114 ? 17.273 3.722 -13.078 1.00 80.31 114 PRO A N 1
ATOM 868 C CA . PRO A 1 114 ? 16.176 4.682 -13.048 1.00 80.31 114 PRO A CA 1
ATOM 869 C C . PRO A 1 114 ? 16.020 5.279 -11.649 1.00 80.31 114 PRO A C 1
ATOM 871 O O . PRO A 1 114 ? 16.088 4.556 -10.652 1.00 80.31 114 PRO A O 1
ATOM 874 N N . GLU A 1 115 ? 15.795 6.591 -11.562 1.00 86.19 115 GLU A N 1
ATOM 875 C CA . GLU A 1 115 ? 15.680 7.289 -10.274 1.00 86.19 115 GLU A CA 1
ATOM 876 C C . GLU A 1 115 ? 14.591 6.658 -9.391 1.00 86.19 115 GLU A C 1
ATOM 878 O O . GLU A 1 115 ? 14.795 6.498 -8.187 1.00 86.19 115 GLU A O 1
ATOM 883 N N . PHE A 1 116 ? 13.498 6.179 -9.996 1.00 90.12 116 PHE A N 1
ATOM 884 C CA . PHE A 1 116 ? 12.449 5.432 -9.302 1.00 90.12 116 PHE A CA 1
ATOM 885 C C . PHE A 1 116 ? 12.961 4.171 -8.594 1.00 90.12 116 PHE A C 1
ATOM 887 O O . PHE A 1 116 ? 12.607 3.929 -7.442 1.00 90.12 116 PHE A O 1
ATOM 894 N N . VAL A 1 117 ? 13.842 3.391 -9.230 1.00 91.94 117 VAL A N 1
ATOM 895 C CA . VAL A 1 117 ? 14.433 2.176 -8.639 1.00 91.94 117 VAL A CA 1
ATOM 896 C C . VAL A 1 117 ? 15.254 2.549 -7.411 1.00 91.94 117 VAL A C 1
ATOM 898 O O . VAL A 1 117 ? 15.046 2.006 -6.327 1.00 91.94 117 VAL A O 1
ATOM 901 N N . ARG A 1 118 ? 16.139 3.540 -7.554 1.00 91.56 118 ARG A N 1
ATOM 902 C CA . ARG A 1 118 ? 17.001 4.010 -6.464 1.00 91.56 118 ARG A CA 1
ATOM 903 C C . ARG A 1 118 ? 16.183 4.531 -5.276 1.00 91.56 118 ARG A C 1
ATOM 905 O O . ARG A 1 118 ? 16.488 4.203 -4.129 1.00 91.56 118 ARG A O 1
ATOM 912 N N . ARG A 1 119 ? 15.150 5.335 -5.549 1.00 93.44 119 ARG A N 1
ATOM 913 C CA . ARG A 1 119 ? 14.230 5.899 -4.545 1.00 93.44 119 ARG A CA 1
ATOM 914 C C . ARG A 1 119 ? 13.406 4.810 -3.864 1.00 93.44 119 ARG A C 1
ATOM 916 O O . ARG A 1 119 ? 13.303 4.816 -2.643 1.00 93.44 119 ARG A O 1
ATOM 923 N N . THR A 1 120 ? 12.905 3.839 -4.625 1.00 95.12 120 THR A N 1
ATOM 924 C CA . THR A 1 120 ? 12.175 2.678 -4.096 1.00 95.12 120 THR A CA 1
ATOM 925 C C . THR A 1 120 ? 13.035 1.878 -3.128 1.00 95.12 120 THR A C 1
ATOM 927 O O . THR A 1 120 ? 12.596 1.557 -2.027 1.00 95.12 120 THR A O 1
ATOM 930 N N . GLU A 1 121 ? 14.288 1.591 -3.481 1.00 95.44 121 GLU 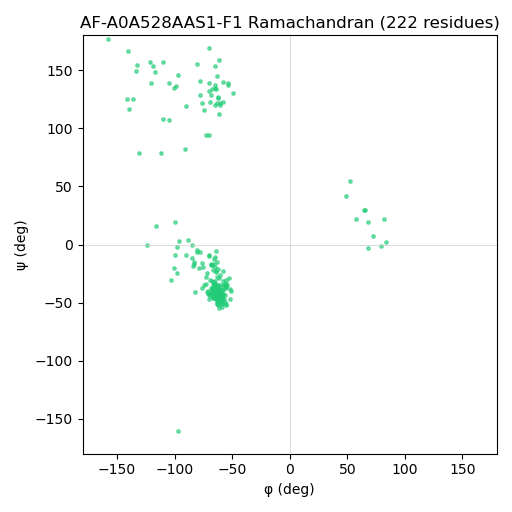A N 1
ATOM 931 C CA . GLU A 1 121 ? 15.209 0.874 -2.595 1.00 95.44 121 GLU A CA 1
ATOM 932 C C . GLU A 1 121 ? 15.533 1.651 -1.311 1.00 95.44 121 GLU A C 1
ATOM 934 O O . GLU A 1 121 ? 15.758 1.052 -0.256 1.00 95.44 121 GLU A O 1
ATOM 939 N N . GLU A 1 122 ? 15.611 2.979 -1.391 1.00 94.75 122 GLU A N 1
ATOM 940 C CA . GLU A 1 122 ? 15.828 3.868 -0.247 1.00 94.75 122 GLU A CA 1
ATOM 941 C C . GLU A 1 122 ? 14.600 3.908 0.676 1.00 94.75 122 GLU A C 1
ATOM 943 O O . GLU A 1 122 ? 14.734 3.708 1.890 1.00 94.75 122 GLU A O 1
ATOM 948 N N . ALA A 1 123 ? 13.405 4.075 0.106 1.00 94.94 123 ALA A N 1
ATOM 949 C CA . ALA A 1 123 ? 12.137 4.039 0.826 1.00 94.94 123 ALA A CA 1
ATOM 950 C C . ALA A 1 123 ? 11.909 2.670 1.482 1.00 94.94 123 ALA A C 1
ATOM 952 O O . ALA A 1 123 ? 11.633 2.595 2.678 1.00 94.94 123 ALA A O 1
ATOM 953 N N . TYR A 1 124 ? 12.153 1.577 0.754 1.00 95.75 124 TYR A N 1
ATOM 954 C CA . TYR A 1 124 ? 12.088 0.218 1.286 1.00 95.75 124 TYR A CA 1
ATOM 955 C C . TYR A 1 124 ? 13.015 0.028 2.489 1.00 95.75 124 TYR A C 1
ATOM 957 O O . TYR A 1 124 ? 12.577 -0.449 3.534 1.00 95.75 124 TYR A O 1
ATOM 965 N N . ARG A 1 125 ? 14.290 0.434 2.383 1.00 95.38 125 ARG A N 1
ATOM 966 C CA . ARG A 1 125 ? 15.251 0.342 3.497 1.00 95.38 125 ARG A CA 1
ATOM 967 C C . ARG A 1 125 ? 14.798 1.154 4.707 1.00 95.38 125 ARG A C 1
ATOM 969 O O . ARG A 1 125 ? 14.890 0.669 5.836 1.00 95.38 125 ARG A O 1
ATOM 976 N N . THR A 1 126 ? 14.289 2.359 4.469 1.00 94.38 126 THR A N 1
ATOM 977 C CA . THR A 1 126 ? 13.779 3.251 5.516 1.00 94.38 126 THR A CA 1
ATOM 978 C C . THR A 1 126 ? 12.594 2.617 6.234 1.00 94.38 126 THR A C 1
ATOM 980 O O . THR A 1 126 ? 12.623 2.470 7.456 1.00 94.38 126 THR A O 1
ATOM 983 N N . THR A 1 127 ? 11.591 2.156 5.493 1.00 93.94 127 THR A N 1
ATOM 984 C CA . THR A 1 127 ? 10.407 1.494 6.046 1.00 93.94 127 THR A CA 1
ATOM 985 C C . THR A 1 127 ? 10.786 0.207 6.768 1.00 93.94 127 THR A C 1
ATOM 987 O O . THR A 1 127 ? 10.429 0.039 7.932 1.00 93.94 127 THR A O 1
ATOM 990 N N . ARG A 1 128 ? 11.614 -0.655 6.161 1.00 94.50 128 ARG A N 1
ATOM 991 C CA . ARG A 1 128 ? 12.087 -1.908 6.769 1.00 94.50 128 ARG A CA 1
ATOM 992 C C . ARG A 1 128 ? 12.770 -1.697 8.116 1.00 94.50 128 ARG A C 1
ATOM 994 O O . ARG A 1 128 ? 12.585 -2.525 9.009 1.00 94.50 128 ARG A O 1
ATOM 1001 N N . SER A 1 129 ? 13.531 -0.609 8.269 1.00 93.81 129 SER A N 1
ATOM 1002 C CA . SER A 1 129 ? 14.246 -0.282 9.512 1.00 93.81 129 SER A CA 1
ATOM 1003 C C . SER A 1 129 ? 13.318 -0.011 10.703 1.00 93.81 129 SER A C 1
ATOM 1005 O O . SER A 1 129 ? 13.729 -0.188 11.848 1.00 93.81 129 SER A O 1
ATOM 1007 N N . LYS A 1 130 ? 12.058 0.365 10.439 1.00 90.56 130 LYS A N 1
ATOM 1008 C CA . LYS A 1 130 ? 11.023 0.591 11.456 1.00 90.56 130 LYS A CA 1
ATOM 1009 C C . LYS A 1 130 ? 10.322 -0.703 11.892 1.00 90.56 130 LYS A C 1
ATOM 1011 O O . LYS A 1 130 ? 9.631 -0.703 12.908 1.00 90.56 130 LYS A O 1
ATOM 1016 N N . LEU A 1 131 ? 10.446 -1.790 11.124 1.00 92.38 131 LEU A N 1
ATOM 1017 C CA . LEU A 1 131 ? 9.651 -3.004 11.321 1.00 92.38 131 LEU A CA 1
ATOM 1018 C C . LEU A 1 131 ? 10.416 -4.074 12.099 1.00 92.38 131 LEU A C 1
ATOM 1020 O O . LEU A 1 131 ? 11.562 -4.399 11.790 1.00 92.38 131 LEU A O 1
ATOM 1024 N N . ALA A 1 132 ? 9.735 -4.710 13.053 1.00 89.19 132 ALA A N 1
ATOM 1025 C CA . ALA A 1 132 ? 10.297 -5.832 13.804 1.00 89.19 132 ALA A CA 1
ATOM 1026 C C . ALA A 1 132 ? 10.606 -7.046 12.907 1.00 89.19 132 ALA A C 1
ATOM 1028 O O . ALA A 1 132 ? 11.593 -7.747 13.117 1.00 89.19 132 ALA A O 1
ATOM 1029 N N . ASN A 1 133 ? 9.770 -7.299 11.899 1.00 88.25 133 ASN A N 1
ATOM 1030 C CA . ASN A 1 133 ? 9.941 -8.359 10.908 1.00 88.25 133 ASN A CA 1
ATOM 1031 C C . ASN A 1 133 ? 9.154 -8.027 9.628 1.00 88.25 133 ASN A C 1
ATOM 1033 O O . ASN A 1 133 ? 8.444 -7.026 9.574 1.00 88.25 133 ASN A O 1
ATOM 1037 N N . ASP A 1 134 ? 9.277 -8.884 8.616 1.00 80.62 134 ASP A N 1
ATOM 1038 C CA . ASP A 1 134 ? 8.653 -8.693 7.303 1.00 80.62 134 ASP A CA 1
ATOM 1039 C C . ASP A 1 134 ? 7.155 -9.034 7.256 1.00 80.62 134 ASP A C 1
ATOM 1041 O O . ASP A 1 134 ? 6.517 -8.784 6.243 1.00 80.62 134 ASP A O 1
ATOM 1045 N N . GLN A 1 135 ? 6.583 -9.590 8.330 1.00 82.75 135 GLN A N 1
ATOM 1046 C CA . GLN A 1 135 ? 5.158 -9.945 8.413 1.00 82.75 135 GLN A CA 1
ATOM 1047 C C . GLN A 1 135 ? 4.288 -8.809 8.965 1.00 82.75 135 GLN A C 1
ATOM 1049 O O . GLN A 1 135 ? 3.059 -8.916 8.978 1.00 82.75 135 GLN A O 1
ATOM 1054 N N . VAL A 1 136 ? 4.913 -7.737 9.460 1.00 90.75 136 VAL A N 1
ATOM 1055 C CA . VAL A 1 136 ? 4.210 -6.573 10.001 1.00 90.75 136 VAL A CA 1
ATOM 1056 C C . VAL A 1 136 ? 3.393 -5.928 8.888 1.00 90.75 136 VAL A C 1
ATOM 1058 O O . VAL A 1 136 ? 3.942 -5.519 7.869 1.00 90.75 136 VAL A O 1
ATOM 1061 N N . PHE A 1 137 ? 2.082 -5.828 9.103 1.00 91.94 137 PHE A N 1
ATOM 1062 C CA . PHE A 1 137 ? 1.202 -5.094 8.208 1.00 91.94 137 PHE A CA 1
ATOM 1063 C C . PHE A 1 137 ? 1.495 -3.599 8.303 1.00 91.94 137 PHE A C 1
ATOM 1065 O O . PHE A 1 137 ? 1.428 -3.006 9.386 1.00 91.94 137 PHE A O 1
ATOM 1072 N N . ILE A 1 138 ? 1.817 -3.007 7.161 1.00 92.88 138 ILE A N 1
ATOM 1073 C CA . ILE A 1 138 ? 1.992 -1.569 7.029 1.00 92.88 138 ILE A CA 1
ATOM 1074 C C . ILE A 1 138 ? 0.861 -0.964 6.209 1.00 92.88 138 ILE A C 1
ATOM 1076 O O . ILE A 1 138 ? 0.220 -1.633 5.399 1.00 92.88 138 ILE A O 1
ATOM 1080 N N . PHE A 1 139 ? 0.652 0.324 6.411 1.00 90.62 139 PHE A N 1
ATOM 1081 C CA . PHE A 1 139 ? -0.237 1.135 5.605 1.00 90.62 139 PHE A CA 1
ATOM 1082 C C . PHE A 1 139 ? 0.428 2.498 5.440 1.00 90.62 139 PHE A C 1
ATOM 1084 O O . PHE A 1 139 ? 0.818 3.100 6.442 1.00 90.62 139 PHE A O 1
ATOM 1091 N N . GLU A 1 140 ? 0.611 2.940 4.194 1.00 89.75 140 GLU A N 1
ATOM 1092 C CA . GLU A 1 140 ? 1.219 4.238 3.872 1.00 89.75 140 GLU A CA 1
ATOM 1093 C C . GLU A 1 140 ? 2.583 4.461 4.572 1.00 89.75 140 GLU A C 1
ATOM 1095 O O . GLU A 1 140 ? 2.783 5.429 5.310 1.00 89.75 140 GLU A O 1
ATOM 1100 N N . ALA A 1 141 ? 3.527 3.527 4.379 1.00 92.06 141 ALA A N 1
ATOM 1101 C CA . ALA A 1 141 ? 4.895 3.541 4.932 1.00 92.06 141 ALA A CA 1
ATOM 1102 C C . ALA A 1 141 ? 5.073 3.362 6.452 1.00 92.06 141 ALA A C 1
ATOM 1104 O O . ALA A 1 141 ? 6.216 3.326 6.935 1.00 92.06 141 ALA A O 1
ATOM 1105 N N . ASP A 1 142 ? 3.992 3.270 7.224 1.00 92.88 142 ASP A N 1
ATOM 1106 C CA . ASP A 1 142 ? 4.047 3.166 8.681 1.00 92.88 142 ASP A CA 1
ATOM 1107 C C . ASP A 1 142 ? 3.362 1.884 9.183 1.00 92.88 142 ASP A C 1
ATOM 1109 O O . ASP A 1 142 ? 2.530 1.272 8.511 1.00 92.88 142 ASP A O 1
ATOM 1113 N N . VAL A 1 143 ? 3.745 1.442 10.388 1.00 94.50 143 VAL A N 1
ATOM 1114 C CA . VAL A 1 143 ? 3.088 0.307 11.051 1.00 94.50 143 VAL A CA 1
ATOM 1115 C C . VAL A 1 143 ? 1.624 0.663 11.263 1.00 94.50 143 VAL A C 1
ATOM 1117 O O . VAL A 1 143 ? 1.313 1.651 11.930 1.00 94.50 143 VAL A O 1
ATOM 1120 N N . TRP A 1 144 ? 0.729 -0.155 10.718 1.00 93.81 144 TRP A N 1
ATOM 1121 C CA . TRP A 1 144 ? -0.698 0.110 10.811 1.00 93.81 144 TRP A CA 1
ATOM 1122 C C . TRP A 1 144 ? -1.189 -0.025 12.258 1.00 93.81 144 TRP A C 1
ATOM 1124 O O . TRP A 1 144 ? -0.883 -1.012 12.934 1.00 93.81 144 TRP A O 1
ATOM 1134 N N . THR A 1 145 ? -1.986 0.935 12.728 1.00 94.19 145 THR A N 1
ATOM 1135 C CA . THR A 1 145 ? -2.779 0.803 13.957 1.00 94.19 145 THR A CA 1
ATOM 1136 C C . THR A 1 145 ? -4.205 1.262 13.694 1.00 94.19 145 THR A C 1
ATOM 1138 O O . THR A 1 145 ? -4.457 2.066 12.795 1.00 94.19 145 THR A O 1
ATOM 1141 N N . MET A 1 146 ? -5.158 0.753 14.476 1.00 95.31 146 MET A N 1
ATOM 1142 C CA . MET A 1 146 ? -6.550 1.175 14.334 1.00 95.31 146 MET A CA 1
ATOM 1143 C C . MET A 1 146 ? -6.719 2.653 14.708 1.00 95.31 146 MET A C 1
ATOM 1145 O O . MET A 1 146 ? -7.479 3.367 14.062 1.00 95.31 146 MET A O 1
ATOM 1149 N N . GLU A 1 147 ? -5.984 3.136 15.711 1.00 93.75 147 GLU A N 1
ATOM 1150 C CA . GLU A 1 147 ? -6.030 4.533 16.143 1.00 93.75 147 GLU A CA 1
ATOM 1151 C C . GLU A 1 147 ? -5.551 5.488 15.047 1.00 93.75 147 GLU A C 1
ATOM 1153 O O . GLU A 1 147 ? -6.244 6.460 14.746 1.00 93.75 147 GLU A O 1
ATOM 1158 N N . SER A 1 148 ? -4.397 5.214 14.423 1.00 92.25 148 SER A N 1
ATOM 1159 C CA . SER A 1 148 ? -3.877 6.073 13.355 1.00 92.25 148 SER A CA 1
ATOM 1160 C C . SER A 1 148 ? -4.787 6.044 12.130 1.00 92.25 148 SER A C 1
ATOM 1162 O O . SER A 1 148 ? -5.059 7.090 11.546 1.00 92.25 148 SER A O 1
ATOM 1164 N N . PHE A 1 149 ? -5.332 4.874 11.796 1.00 93.88 149 PHE A N 1
ATOM 1165 C CA . PHE A 1 149 ? -6.264 4.705 10.690 1.00 93.88 149 PHE A CA 1
ATOM 1166 C C . PHE A 1 149 ? -7.585 5.467 10.897 1.00 93.88 149 PHE A C 1
ATOM 1168 O O . PHE A 1 149 ? -8.057 6.148 9.985 1.00 93.88 149 PHE A O 1
ATOM 1175 N N . VAL A 1 150 ? -8.183 5.398 12.094 1.00 94.25 150 VAL A N 1
ATOM 1176 C CA . VAL A 1 150 ? -9.406 6.156 12.419 1.00 94.25 150 VAL A CA 1
ATOM 1177 C C . VAL A 1 150 ? -9.139 7.658 12.389 1.00 94.25 150 VAL A C 1
ATOM 1179 O O . VAL A 1 150 ? -9.947 8.390 11.818 1.00 94.25 150 VAL A O 1
ATOM 1182 N N . GLN A 1 151 ? -8.000 8.111 12.921 1.00 91.50 151 GLN A N 1
ATOM 1183 C CA . GLN A 1 151 ? -7.613 9.521 12.861 1.00 91.50 151 GLN A CA 1
ATOM 1184 C C . GLN A 1 151 ? -7.470 10.005 11.411 1.00 91.50 151 GLN A C 1
ATOM 1186 O O . GLN A 1 151 ? -8.046 11.026 11.047 1.00 91.50 151 GLN A O 1
ATOM 1191 N N . GLN A 1 152 ? -6.781 9.246 10.554 1.00 89.94 152 GLN A N 1
ATOM 1192 C CA . GLN A 1 152 ? -6.666 9.571 9.129 1.00 89.94 152 GLN A CA 1
ATOM 1193 C C . GLN A 1 152 ? -8.040 9.645 8.451 1.00 89.94 152 GLN A C 1
ATOM 1195 O O . GLN A 1 152 ? -8.312 10.572 7.691 1.00 89.94 152 GLN A O 1
ATOM 1200 N N . LEU A 1 153 ? -8.944 8.707 8.749 1.00 91.12 153 LEU A N 1
ATOM 1201 C CA . LEU A 1 153 ? -10.302 8.723 8.206 1.00 91.12 153 LEU A CA 1
ATOM 1202 C C . LEU A 1 153 ? -11.105 9.952 8.677 1.00 91.12 153 LEU A C 1
ATOM 1204 O O . LEU A 1 153 ? -11.843 10.544 7.884 1.00 91.12 153 LEU A O 1
ATOM 1208 N N . GLN A 1 154 ? -10.938 10.373 9.933 1.00 90.69 154 GLN A N 1
ATOM 1209 C CA . GLN A 1 154 ? -11.514 11.619 10.451 1.00 90.69 154 GLN A CA 1
ATOM 1210 C C . GLN A 1 154 ? -10.943 12.855 9.739 1.00 90.69 154 GLN A C 1
ATOM 1212 O O . GLN A 1 154 ? -11.694 13.773 9.396 1.00 90.69 154 GLN A O 1
ATOM 1217 N N . ASP A 1 155 ? -9.643 12.871 9.455 1.00 88.06 155 ASP A N 1
ATOM 1218 C CA . ASP A 1 155 ? -8.994 13.974 8.742 1.00 88.06 155 ASP A CA 1
ATOM 1219 C C . ASP A 1 155 ? -9.520 14.080 7.299 1.00 88.06 155 ASP A C 1
ATOM 1221 O O . ASP A 1 155 ? -9.888 15.171 6.851 1.00 88.06 155 ASP A O 1
ATOM 1225 N N . GLN A 1 156 ? -9.664 12.945 6.603 1.00 85.31 156 GLN A N 1
ATOM 1226 C CA . GLN A 1 156 ? -10.213 12.874 5.241 1.00 85.31 156 GLN A CA 1
ATOM 1227 C C . GLN A 1 156 ? -11.658 13.390 5.166 1.00 85.31 156 GLN A C 1
ATOM 1229 O O . GLN A 1 156 ? -12.018 14.100 4.228 1.00 85.31 156 GLN A O 1
ATOM 1234 N N . ILE A 1 157 ? -12.505 13.076 6.157 1.00 87.62 157 ILE A N 1
ATOM 1235 C CA . ILE A 1 157 ? -13.907 13.530 6.160 1.00 87.62 157 ILE A CA 1
ATOM 1236 C C . ILE A 1 157 ? -14.085 14.960 6.695 1.00 87.62 157 ILE A C 1
ATOM 1238 O O . ILE A 1 157 ? -15.139 15.576 6.499 1.00 87.62 157 ILE A O 1
ATOM 1242 N N . SER A 1 158 ? -13.073 15.514 7.364 1.00 82.19 158 SER A N 1
ATOM 1243 C CA . SER A 1 158 ? -13.072 16.899 7.854 1.00 82.19 158 SER A CA 1
ATOM 1244 C C . SER A 1 158 ? -12.837 17.920 6.734 1.00 82.19 158 SER A C 1
ATOM 1246 O O . SER A 1 158 ? -13.253 19.075 6.854 1.00 82.19 158 SER A O 1
ATOM 1248 N N . GLN A 1 159 ? -12.283 17.487 5.604 1.00 77.25 159 GLN A N 1
ATOM 1249 C CA . GLN A 1 159 ? -12.044 18.307 4.415 1.00 77.25 159 GLN A CA 1
ATOM 1250 C C . GLN A 1 159 ? -13.172 18.149 3.372 1.00 77.25 159 GLN A C 1
ATOM 1252 O O . GLN A 1 159 ? -14.298 17.756 3.698 1.00 77.25 159 GLN A O 1
ATOM 1257 N N . GLU A 1 160 ? -12.906 18.513 2.114 1.00 78.94 160 GLU A N 1
ATOM 1258 C CA . GLU A 1 160 ? -13.701 18.024 0.986 1.00 78.94 160 GLU A CA 1
ATOM 1259 C C . GLU A 1 160 ? -13.501 16.508 0.870 1.00 78.94 160 GLU A C 1
ATOM 1261 O O . GLU A 1 160 ? -12.389 16.014 1.040 1.00 78.94 160 GLU A O 1
ATOM 1266 N N . VAL A 1 161 ? -14.581 15.761 0.631 1.00 75.81 161 VAL A N 1
ATOM 1267 C CA . VAL A 1 161 ? -14.528 14.294 0.632 1.00 75.81 161 VAL A CA 1
ATOM 1268 C C . VAL A 1 161 ? -13.754 13.816 -0.592 1.00 75.81 161 VAL A C 1
ATOM 1270 O O . VAL A 1 161 ? -14.317 13.672 -1.678 1.00 75.81 161 VAL A O 1
ATOM 1273 N N . ALA A 1 162 ? -12.457 13.584 -0.407 1.00 75.81 162 ALA A N 1
ATOM 1274 C CA . ALA A 1 162 ? -11.569 13.121 -1.459 1.00 75.81 162 ALA A 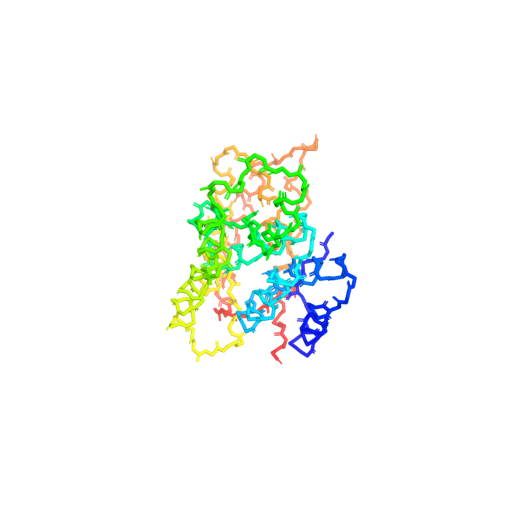CA 1
ATOM 1275 C C . ALA A 1 162 ? -11.960 11.707 -1.933 1.00 75.81 162 ALA A C 1
ATOM 1277 O O . ALA A 1 162 ? -12.477 10.913 -1.142 1.00 75.81 162 ALA A O 1
ATOM 1278 N N . PRO A 1 163 ? -11.658 11.324 -3.188 1.00 77.81 163 PRO A N 1
ATOM 1279 C CA . PRO A 1 163 ? -11.864 9.957 -3.674 1.00 77.81 163 PRO A CA 1
ATOM 1280 C C . PRO A 1 163 ? -11.217 8.872 -2.793 1.00 77.81 163 PRO A C 1
ATOM 1282 O O . PRO A 1 163 ? -11.744 7.765 -2.689 1.00 77.81 163 PRO A O 1
ATOM 1285 N N . ALA A 1 164 ? -10.124 9.192 -2.094 1.00 77.25 164 ALA A N 1
ATOM 1286 C CA . ALA A 1 164 ? -9.482 8.282 -1.146 1.00 77.25 164 ALA A CA 1
ATOM 1287 C C . ALA A 1 164 ? -10.428 7.825 -0.015 1.00 77.25 164 ALA A C 1
ATOM 1289 O O . ALA A 1 164 ? -10.346 6.676 0.423 1.00 77.25 164 ALA A O 1
ATOM 1290 N N . PHE A 1 165 ? -11.387 8.665 0.404 1.00 85.50 165 PHE A N 1
ATOM 1291 C CA . PHE A 1 165 ? -12.348 8.353 1.470 1.00 85.50 165 PHE A CA 1
ATOM 1292 C C . PHE A 1 165 ? -13.072 7.017 1.253 1.00 85.50 165 PHE A C 1
ATOM 1294 O O . PHE A 1 165 ? -13.285 6.271 2.208 1.00 85.50 165 PHE A O 1
ATOM 1301 N N . TYR A 1 166 ? -13.429 6.678 0.011 1.00 85.62 166 TYR A N 1
ATOM 1302 C CA . TYR A 1 166 ? -14.144 5.432 -0.281 1.00 85.62 166 TYR A CA 1
ATOM 1303 C C . TYR A 1 166 ? -13.316 4.194 0.090 1.00 85.62 166 TYR A C 1
ATOM 1305 O O . TYR A 1 166 ? -13.864 3.230 0.628 1.00 85.62 166 TYR A O 1
ATOM 1313 N N . ASN A 1 167 ? -11.998 4.236 -0.120 1.00 84.25 167 ASN A N 1
ATOM 1314 C CA . ASN A 1 167 ? -11.096 3.149 0.259 1.00 84.25 167 ASN A CA 1
ATOM 1315 C C . ASN A 1 167 ? -10.967 3.035 1.779 1.00 84.25 167 ASN A C 1
ATOM 1317 O O . ASN A 1 167 ? -11.092 1.934 2.319 1.00 84.25 167 ASN A O 1
ATOM 1321 N N . TYR A 1 168 ? -10.814 4.161 2.479 1.00 89.00 168 TYR A N 1
ATOM 1322 C CA . TYR A 1 168 ? -10.802 4.176 3.943 1.00 89.00 168 TYR A CA 1
ATOM 1323 C C . TYR A 1 168 ? -12.123 3.661 4.530 1.00 89.00 168 TYR A C 1
ATOM 1325 O O . TYR A 1 168 ? -12.118 2.840 5.442 1.00 89.00 168 TYR A O 1
ATOM 1333 N N . ARG A 1 169 ? -13.273 4.052 3.970 1.00 91.31 169 ARG A N 1
ATOM 1334 C CA . ARG A 1 169 ? -14.585 3.542 4.394 1.00 91.31 169 ARG A CA 1
ATOM 1335 C C . ARG A 1 169 ? -14.716 2.033 4.183 1.00 91.31 169 ARG A C 1
ATOM 1337 O O . ARG A 1 169 ? -15.286 1.350 5.032 1.00 91.31 169 ARG A O 1
ATOM 1344 N N . HIS A 1 170 ? -14.250 1.495 3.053 1.00 89.75 170 HIS A N 1
ATOM 1345 C CA . HIS A 1 170 ? -14.293 0.048 2.810 1.00 89.75 170 HIS A CA 1
ATOM 1346 C C . HIS A 1 170 ? -13.414 -0.708 3.806 1.00 89.75 170 HIS A C 1
ATOM 1348 O O . HIS A 1 170 ? -13.874 -1.686 4.387 1.00 89.75 170 HIS A O 1
ATOM 1354 N N . ARG A 1 171 ? -12.193 -0.221 4.054 1.00 91.31 171 ARG A N 1
ATOM 1355 C CA . ARG A 1 171 ? -11.277 -0.796 5.045 1.00 91.31 171 ARG A CA 1
ATOM 1356 C C . ARG A 1 171 ? -11.848 -0.720 6.460 1.00 91.31 171 ARG A C 1
ATOM 1358 O O . ARG A 1 171 ? -11.832 -1.722 7.158 1.00 91.31 171 ARG A O 1
ATOM 1365 N N . PHE A 1 172 ? -12.429 0.411 6.865 1.00 94.06 172 PHE A N 1
ATOM 1366 C CA . PHE A 1 172 ? -13.032 0.555 8.193 1.00 94.06 172 PHE A CA 1
ATOM 1367 C C . PHE A 1 172 ? -14.141 -0.477 8.434 1.00 94.06 172 PHE A C 1
ATOM 1369 O O . PHE A 1 172 ? -14.096 -1.196 9.432 1.00 94.06 172 PHE A O 1
ATOM 1376 N N . GLU A 1 173 ? -15.094 -0.611 7.505 1.00 94.50 173 GLU A N 1
ATOM 1377 C CA . GLU A 1 173 ? -16.144 -1.636 7.601 1.00 94.50 173 GLU A CA 1
ATOM 1378 C C . GLU A 1 173 ? -15.553 -3.050 7.575 1.00 94.50 173 GLU A C 1
ATOM 1380 O O . GLU A 1 173 ? -15.925 -3.883 8.398 1.00 94.50 173 GLU A O 1
ATOM 1385 N N . ALA A 1 174 ? -14.594 -3.320 6.684 1.00 92.00 174 ALA A N 1
ATOM 1386 C CA . ALA A 1 174 ? -13.958 -4.628 6.589 1.00 92.00 174 ALA A CA 1
ATOM 1387 C C . ALA A 1 174 ? -13.216 -5.004 7.878 1.00 92.00 174 ALA A C 1
ATOM 1389 O O . ALA A 1 174 ? -13.327 -6.140 8.320 1.00 92.00 174 ALA A O 1
ATOM 1390 N N . TYR A 1 175 ? -12.502 -4.077 8.517 1.00 93.31 175 TYR A N 1
ATOM 1391 C CA . TYR A 1 175 ? -11.721 -4.348 9.727 1.00 93.31 175 TYR A CA 1
ATOM 1392 C C . TYR A 1 175 ? -12.585 -4.471 10.973 1.00 93.31 175 TYR A C 1
ATOM 1394 O O . TYR A 1 175 ? -12.294 -5.287 11.849 1.00 93.31 175 TYR A O 1
ATOM 1402 N N . THR A 1 176 ? -13.632 -3.655 11.075 1.00 94.56 176 THR A N 1
ATOM 1403 C CA . THR A 1 176 ? -14.443 -3.542 12.293 1.00 94.56 176 THR A CA 1
ATOM 1404 C C . THR A 1 176 ? -15.719 -4.370 12.254 1.00 94.56 176 THR A C 1
ATOM 1406 O O . THR A 1 176 ? -16.230 -4.744 13.304 1.00 94.56 176 THR A O 1
ATOM 1409 N N . GLY A 1 177 ? -16.238 -4.672 11.063 1.00 93.56 177 GLY A N 1
ATOM 1410 C CA . GLY A 1 177 ? -17.572 -5.243 10.882 1.00 93.56 177 GLY A CA 1
ATOM 1411 C C . GLY A 1 177 ? -18.706 -4.241 11.133 1.00 93.56 177 GLY A C 1
ATOM 1412 O O . GLY A 1 177 ? -19.869 -4.641 11.154 1.00 93.56 177 GLY A O 1
ATOM 1413 N N . ILE A 1 178 ? -18.396 -2.957 11.341 1.00 94.62 178 ILE A N 1
ATOM 1414 C CA . ILE A 1 178 ? -19.394 -1.906 11.557 1.00 94.62 178 ILE A CA 1
ATOM 1415 C C . ILE A 1 178 ? -20.034 -1.540 10.222 1.00 94.62 178 ILE A C 1
ATOM 1417 O O . ILE A 1 178 ? -19.348 -1.087 9.306 1.00 94.62 178 ILE A O 1
ATOM 1421 N N . ASP A 1 179 ? -21.358 -1.681 10.146 1.00 94.12 179 ASP A N 1
ATOM 1422 C CA . ASP A 1 179 ? -22.144 -1.302 8.973 1.00 94.12 179 ASP A CA 1
ATOM 1423 C C . ASP A 1 179 ? -22.012 0.199 8.681 1.00 94.12 179 ASP A C 1
ATOM 1425 O O . ASP A 1 179 ? -22.503 1.063 9.414 1.00 94.12 179 ASP A O 1
ATOM 1429 N N . CYS A 1 180 ? -21.362 0.500 7.562 1.00 94.56 180 CYS A N 1
ATOM 1430 C CA . CYS A 1 180 ? -21.118 1.853 7.088 1.00 94.56 180 CYS A CA 1
ATOM 1431 C C . CYS A 1 180 ? -22.122 2.271 6.002 1.00 94.56 180 CYS A C 1
ATOM 1433 O O . CYS A 1 180 ? -21.859 3.203 5.242 1.00 94.56 180 CYS A O 1
ATOM 1435 N N . THR A 1 181 ? -23.275 1.606 5.877 1.00 92.19 181 THR A N 1
ATOM 1436 C CA . THR A 1 181 ? -24.336 1.980 4.920 1.00 92.19 181 THR A CA 1
ATOM 1437 C C . THR A 1 181 ? -24.854 3.397 5.174 1.00 92.19 181 THR A C 1
ATOM 1439 O O . THR A 1 181 ? -25.083 4.162 4.238 1.00 92.19 181 THR A O 1
ATOM 1442 N N . SER A 1 182 ? -24.972 3.792 6.445 1.00 93.38 182 SER A N 1
ATOM 1443 C CA . SER A 1 182 ? -25.435 5.127 6.855 1.00 93.38 182 SER A CA 1
ATOM 1444 C C . SER A 1 182 ? -24.482 6.267 6.462 1.00 93.38 182 SER A C 1
ATOM 1446 O O . SER A 1 182 ? -24.877 7.439 6.497 1.00 93.38 182 SER A O 1
ATOM 1448 N N . PHE A 1 183 ? -23.253 5.937 6.041 1.00 93.69 183 PHE A N 1
ATOM 1449 C CA . PHE A 1 183 ? -22.243 6.906 5.611 1.00 93.69 183 PHE A CA 1
ATOM 1450 C C . PHE A 1 183 ? -22.602 7.559 4.280 1.00 93.69 183 PHE A C 1
ATOM 1452 O O . PHE A 1 183 ? -21.970 8.540 3.903 1.00 93.69 183 PHE A O 1
ATOM 1459 N N . PHE A 1 184 ? -23.627 7.070 3.583 1.00 90.81 184 PHE A N 1
ATOM 1460 C CA . PHE A 1 184 ? -24.114 7.662 2.348 1.00 90.81 184 PHE A CA 1
ATOM 1461 C C . PHE A 1 184 ? -25.578 8.067 2.469 1.00 90.81 184 PHE A C 1
ATOM 1463 O O . PHE A 1 184 ? -26.416 7.352 3.015 1.00 90.81 184 PHE A O 1
ATOM 1470 N N . LYS A 1 185 ? -25.904 9.232 1.911 1.00 90.44 185 LYS A N 1
ATOM 1471 C CA . LYS A 1 185 ? -27.277 9.718 1.788 1.00 90.44 185 LYS A CA 1
ATOM 1472 C C . LYS A 1 185 ? -27.446 10.370 0.423 1.00 90.44 185 LYS A C 1
ATOM 1474 O O . LYS A 1 185 ? -26.786 11.356 0.121 1.00 90.44 185 LYS A O 1
ATOM 1479 N N . GLY A 1 186 ? -28.321 9.805 -0.409 1.00 86.12 186 GLY A N 1
ATOM 1480 C CA . GLY A 1 186 ? -28.581 10.330 -1.756 1.00 86.12 186 GLY A CA 1
ATOM 1481 C C . GLY A 1 186 ? -27.379 10.261 -2.706 1.00 86.12 186 GLY A C 1
ATOM 1482 O O . GLY A 1 186 ? -27.254 11.114 -3.573 1.00 86.12 186 GLY A O 1
ATOM 1483 N N . GLY A 1 187 ? -26.486 9.279 -2.530 1.00 83.25 187 GLY A N 1
ATOM 1484 C CA . GLY A 1 187 ? -25.286 9.115 -3.364 1.00 83.25 187 GLY A CA 1
ATOM 1485 C C . GLY A 1 187 ? -24.086 9.971 -2.947 1.00 83.25 187 GLY A C 1
ATOM 1486 O O . GLY A 1 187 ? -23.046 9.902 -3.590 1.00 83.25 187 GLY A O 1
ATOM 1487 N N . SER A 1 188 ? -24.200 10.747 -1.867 1.00 86.44 188 SER A N 1
ATOM 1488 C CA . SER A 1 188 ? -23.107 11.560 -1.323 1.00 86.44 188 SER A CA 1
ATOM 1489 C C . SER A 1 188 ? -22.757 11.143 0.101 1.00 86.44 188 SER A C 1
ATOM 1491 O O . SER A 1 188 ? -23.602 10.612 0.829 1.00 86.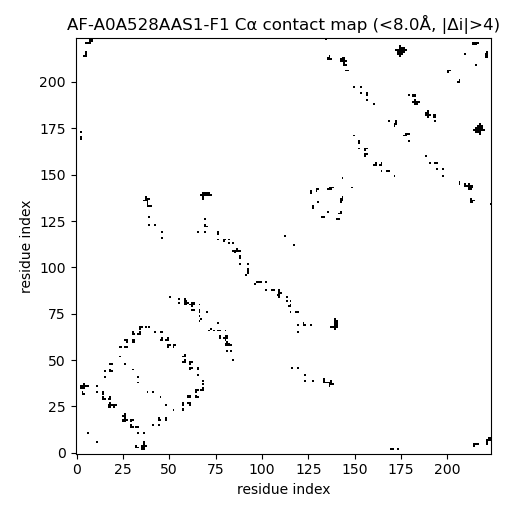44 188 SER A O 1
ATOM 1493 N N . ALA A 1 189 ? -21.510 11.391 0.503 1.00 90.06 189 ALA A N 1
ATOM 1494 C CA . ALA A 1 189 ? -21.040 11.114 1.854 1.00 90.06 189 ALA A CA 1
ATOM 1495 C C . ALA A 1 189 ? -21.818 11.939 2.897 1.00 90.06 189 ALA A C 1
ATOM 1497 O O . ALA A 1 189 ? -21.908 13.167 2.829 1.00 90.06 189 ALA A O 1
ATOM 1498 N N . ASN A 1 190 ? -22.374 11.254 3.889 1.00 92.44 190 ASN A N 1
ATOM 1499 C CA . ASN A 1 190 ? -23.087 11.824 5.019 1.00 92.44 190 ASN A CA 1
ATOM 1500 C C . ASN A 1 190 ? -22.106 12.081 6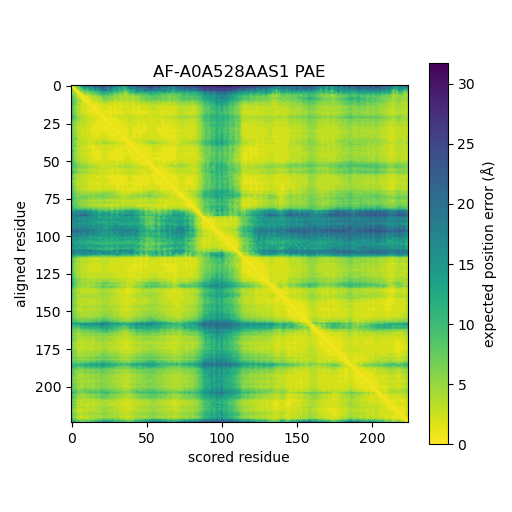.170 1.00 92.44 190 ASN A C 1
ATOM 1502 O O . ASN A 1 190 ? -21.988 11.280 7.096 1.00 92.44 190 ASN A O 1
ATOM 1506 N N . ARG A 1 191 ? -21.399 13.215 6.098 1.00 91.31 191 ARG A N 1
ATOM 1507 C CA . ARG A 1 191 ? -20.314 13.591 7.027 1.00 91.31 191 ARG A CA 1
ATOM 1508 C C . ARG A 1 191 ? -20.709 13.492 8.502 1.00 91.31 191 ARG A C 1
ATOM 1510 O O . ARG A 1 191 ? -19.922 13.010 9.303 1.00 91.31 191 ARG A O 1
ATOM 1517 N N . LEU A 1 192 ? -21.935 13.891 8.850 1.00 91.94 192 LEU A N 1
ATOM 1518 C CA . LEU A 1 192 ? -22.427 13.832 10.231 1.00 91.94 192 LEU A CA 1
ATOM 1519 C C . LEU A 1 192 ? -22.573 12.390 10.732 1.00 91.94 192 LEU A C 1
ATOM 1521 O O . LEU A 1 192 ? -22.185 12.100 11.857 1.00 91.94 192 LEU A O 1
ATOM 1525 N N . ALA A 1 193 ? -23.102 11.486 9.902 1.00 93.81 193 ALA A N 1
ATOM 1526 C CA . ALA A 1 193 ? -23.218 10.075 10.272 1.00 93.81 193 ALA A CA 1
ATOM 1527 C C . ALA A 1 193 ? -21.844 9.404 10.390 1.00 93.81 193 ALA A C 1
ATOM 1529 O O . ALA A 1 193 ? -21.633 8.612 11.304 1.00 93.81 193 ALA A O 1
ATOM 1530 N N . ILE A 1 194 ? -20.913 9.755 9.497 1.00 94.19 194 ILE A N 1
ATOM 1531 C CA . ILE A 1 194 ? -19.534 9.257 9.528 1.00 94.19 194 ILE A CA 1
ATOM 1532 C C . ILE A 1 194 ? -18.850 9.690 10.826 1.00 94.19 194 ILE A C 1
ATOM 1534 O O . ILE A 1 194 ? -18.386 8.840 11.577 1.00 94.19 194 ILE A O 1
ATOM 1538 N N . MET A 1 195 ? -18.843 10.994 11.123 1.00 93.25 195 MET A N 1
ATOM 1539 C CA . MET A 1 195 ? -18.207 11.523 12.333 1.00 93.25 195 MET A CA 1
ATOM 1540 C C . MET A 1 195 ? -18.806 10.918 13.601 1.00 93.25 195 MET A C 1
ATOM 1542 O O . MET A 1 195 ? -18.055 10.415 14.428 1.00 93.25 195 MET A O 1
ATOM 1546 N N . ALA A 1 196 ? -20.137 10.846 13.704 1.00 94.50 196 ALA A N 1
ATOM 1547 C CA . ALA A 1 196 ? -20.796 10.240 14.860 1.00 94.50 196 ALA A CA 1
ATOM 1548 C C . ALA A 1 196 ? -20.398 8.766 15.067 1.00 94.50 196 ALA A C 1
ATOM 1550 O O . ALA A 1 196 ? -20.207 8.326 16.202 1.00 94.50 196 ALA A O 1
ATOM 1551 N N . ALA A 1 197 ? -20.250 7.992 13.986 1.00 95.06 197 ALA A N 1
ATOM 1552 C CA . ALA A 1 197 ? -19.815 6.599 14.071 1.00 95.06 197 ALA A CA 1
ATOM 1553 C C . ALA A 1 197 ? -18.345 6.468 14.505 1.00 95.06 197 ALA A C 1
ATOM 1555 O O . ALA A 1 197 ? -18.036 5.632 15.354 1.00 95.06 197 ALA A O 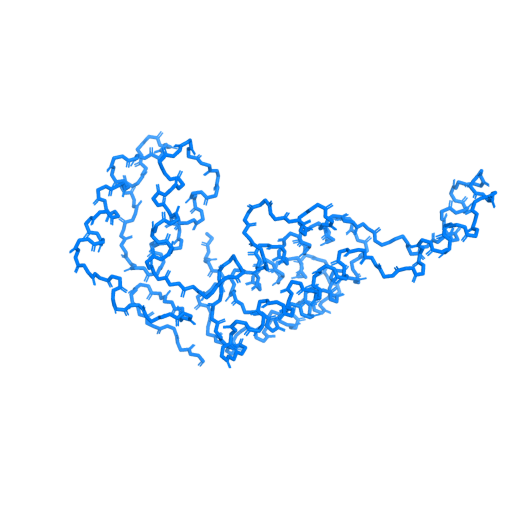1
ATOM 1556 N N . LEU A 1 198 ? -17.448 7.302 13.965 1.00 94.50 198 LEU A N 1
ATOM 1557 C CA . LEU A 1 198 ? -16.023 7.303 14.324 1.00 94.50 198 LEU A CA 1
ATOM 1558 C C . LEU A 1 198 ? -15.790 7.792 15.763 1.00 94.50 198 LEU A C 1
ATOM 1560 O O . LEU A 1 198 ? -14.950 7.236 16.470 1.00 94.50 198 LEU A O 1
ATOM 1564 N N . GLU A 1 199 ? -16.557 8.787 16.214 1.00 93.81 199 GLU A N 1
ATOM 1565 C CA . GLU A 1 199 ? -16.569 9.262 17.603 1.00 93.81 199 GLU A CA 1
ATOM 1566 C C . GLU A 1 199 ? -17.043 8.154 18.540 1.00 93.81 199 GLU A C 1
ATOM 1568 O O . GLU A 1 199 ? -16.320 7.791 19.460 1.00 93.81 199 GLU A O 1
ATOM 1573 N N . THR A 1 200 ? -18.183 7.520 18.240 1.00 95.12 200 THR A N 1
ATOM 1574 C CA . THR A 1 200 ? -18.699 6.389 19.032 1.00 95.12 200 THR A CA 1
ATOM 1575 C C . THR A 1 200 ? -17.673 5.257 19.128 1.00 95.12 200 THR A C 1
ATOM 1577 O O . THR A 1 200 ? -17.454 4.692 20.202 1.00 95.12 200 THR A O 1
ATOM 1580 N N . PHE A 1 201 ? -17.014 4.922 18.015 1.00 94.75 201 PHE A N 1
ATOM 1581 C CA . PHE A 1 201 ? -15.968 3.904 17.992 1.00 94.75 201 PHE A CA 1
ATOM 1582 C C . PHE A 1 201 ? -14.786 4.287 18.893 1.00 94.75 201 PHE A C 1
ATOM 1584 O O . PHE A 1 201 ? -14.366 3.484 19.729 1.00 94.75 201 PHE A O 1
ATOM 1591 N N . THR A 1 202 ? -14.299 5.523 18.778 1.00 92.56 202 THR A N 1
ATOM 1592 C CA . THR A 1 202 ? -13.184 6.047 19.582 1.00 92.56 202 THR A CA 1
ATOM 1593 C C . THR A 1 202 ? -13.533 6.105 21.073 1.00 92.56 202 THR A C 1
ATOM 1595 O O . THR A 1 202 ? -12.772 5.614 21.905 1.00 92.56 202 THR A O 1
ATOM 1598 N N . GLU A 1 203 ? -14.708 6.627 21.427 1.00 93.75 203 GLU A N 1
ATOM 1599 C CA . GLU A 1 203 ? -15.188 6.754 22.811 1.00 93.75 203 GLU A CA 1
ATOM 1600 C C . GLU A 1 203 ? -15.406 5.400 23.493 1.00 93.75 203 GLU A C 1
ATOM 1602 O O . GLU A 1 203 ? -15.201 5.266 24.700 1.00 93.75 203 GLU A O 1
ATOM 1607 N N . SER A 1 204 ? -15.780 4.370 22.729 1.00 92.50 204 SER A N 1
ATOM 1608 C CA . SER A 1 204 ? -15.959 3.013 23.255 1.00 92.50 204 SER A CA 1
ATOM 1609 C C . SER A 1 204 ? -14.650 2.315 23.647 1.00 92.50 204 SER A C 1
ATOM 1611 O O . SER A 1 204 ? -14.686 1.229 24.228 1.00 92.50 204 SER A O 1
ATOM 1613 N N . ASN A 1 205 ? -13.494 2.907 23.319 1.00 88.06 205 ASN A N 1
ATOM 1614 C CA . ASN A 1 205 ? -12.172 2.297 23.453 1.00 88.06 205 ASN A CA 1
ATOM 1615 C C . ASN A 1 205 ? -12.029 0.964 22.679 1.00 88.06 205 ASN A C 1
ATOM 1617 O O . ASN A 1 205 ? -11.166 0.145 22.993 1.00 88.06 205 ASN A O 1
ATOM 1621 N N . ALA A 1 206 ? -12.862 0.729 21.654 1.00 91.06 206 ALA A N 1
ATOM 1622 C CA . ALA A 1 206 ? -12.816 -0.488 20.840 1.00 91.06 206 ALA A CA 1
ATOM 1623 C C . ALA A 1 206 ? -11.496 -0.640 20.067 1.00 91.06 206 ALA A C 1
ATOM 1625 O O . ALA A 1 206 ? -11.067 -1.770 19.828 1.00 91.06 206 ALA A O 1
ATOM 1626 N N . ALA A 1 207 ? -10.835 0.476 19.731 1.00 91.38 207 ALA A N 1
ATOM 1627 C CA . ALA A 1 207 ? -9.531 0.499 19.067 1.00 91.38 207 ALA A CA 1
ATOM 1628 C C . ALA A 1 207 ? -8.454 -0.294 19.834 1.00 91.38 207 ALA A C 1
ATOM 1630 O O . ALA A 1 207 ? -7.659 -0.991 19.211 1.00 91.38 207 ALA A O 1
ATOM 1631 N N . ALA A 1 208 ? -8.520 -0.327 21.172 1.00 92.00 208 ALA A N 1
ATOM 1632 C CA . ALA A 1 208 ? -7.573 -1.066 22.010 1.00 92.00 208 ALA A CA 1
ATOM 1633 C C . ALA A 1 208 ? -7.588 -2.595 21.786 1.00 92.00 208 ALA A C 1
ATOM 1635 O O . ALA A 1 208 ? -6.665 -3.291 22.209 1.00 92.00 208 ALA A O 1
ATOM 1636 N N . ASN A 1 209 ? -8.616 -3.134 21.118 1.00 93.38 209 ASN A N 1
ATOM 1637 C CA . ASN A 1 209 ? -8.683 -4.550 20.744 1.00 93.38 209 ASN A CA 1
ATOM 1638 C C . ASN A 1 209 ? -7.866 -4.884 19.480 1.00 93.38 209 ASN A C 1
ATOM 1640 O O . ASN A 1 209 ? -7.746 -6.058 19.127 1.00 93.38 209 ASN A O 1
ATOM 1644 N N . TYR A 1 210 ? -7.307 -3.880 18.799 1.00 95.25 210 TYR A N 1
ATOM 1645 C CA . TYR A 1 210 ? -6.577 -4.036 17.546 1.00 95.25 210 TYR A CA 1
ATOM 1646 C C . TYR A 1 210 ? -5.073 -3.896 17.778 1.00 95.25 210 TYR A C 1
ATOM 1648 O O . TYR A 1 210 ? -4.536 -2.818 18.002 1.00 95.25 210 TYR A O 1
ATOM 1656 N N . LEU A 1 211 ? -4.371 -5.022 17.698 1.00 94.38 211 LEU A N 1
ATOM 1657 C CA . LEU A 1 211 ? -2.915 -5.071 17.803 1.00 94.38 211 LEU A CA 1
ATOM 1658 C C . LEU A 1 211 ? -2.227 -4.339 16.629 1.00 94.38 211 LEU A C 1
ATOM 1660 O O . LEU A 1 211 ? -2.572 -4.616 15.474 1.00 94.38 211 LEU A O 1
ATOM 1664 N N . PRO A 1 212 ? -1.202 -3.507 16.902 1.00 94.62 212 PRO A N 1
ATOM 1665 C CA . PRO A 1 212 ? -0.384 -2.867 15.875 1.00 94.62 212 PRO A CA 1
ATOM 1666 C C . PRO A 1 212 ? 0.217 -3.857 14.877 1.00 94.62 212 PRO A C 1
ATOM 1668 O O . PRO A 1 212 ? 0.714 -4.922 15.254 1.00 94.62 212 PRO A O 1
ATOM 1671 N N . GLY A 1 213 ? 0.207 -3.488 13.598 1.00 93.00 213 GLY A N 1
ATOM 1672 C CA . GLY A 1 213 ? 0.824 -4.253 12.520 1.00 93.00 213 GLY A CA 1
ATOM 1673 C C . GLY A 1 213 ? 0.137 -5.583 12.216 1.00 93.00 213 GLY A C 1
ATOM 1674 O O . GLY A 1 213 ? 0.758 -6.475 11.633 1.00 93.00 213 GLY A O 1
ATOM 1675 N N . ARG A 1 214 ? -1.120 -5.755 12.638 1.00 91.75 214 ARG A N 1
ATOM 1676 C CA . ARG A 1 214 ? -1.919 -6.963 12.406 1.00 91.75 214 ARG A CA 1
ATOM 1677 C C . ARG A 1 214 ? -3.145 -6.643 11.563 1.00 91.75 214 ARG A C 1
ATOM 1679 O O . ARG A 1 214 ? -3.695 -5.555 11.653 1.00 91.75 214 ARG A O 1
ATOM 1686 N N . ARG A 1 215 ? -3.579 -7.616 10.765 1.00 90.75 215 ARG A N 1
ATOM 1687 C CA . ARG A 1 215 ? -4.727 -7.485 9.859 1.00 90.75 215 ARG A CA 1
ATOM 1688 C C . ARG A 1 215 ? -5.982 -8.052 10.511 1.00 90.75 215 ARG A C 1
ATOM 1690 O O . ARG A 1 215 ? -5.895 -9.032 11.252 1.00 90.75 215 ARG A O 1
ATOM 1697 N N . TYR A 1 216 ? -7.131 -7.447 10.229 1.00 92.06 216 TYR A N 1
ATOM 1698 C CA . TYR A 1 216 ? -8.414 -7.824 10.818 1.00 92.06 216 TYR A CA 1
ATOM 1699 C C . TYR A 1 216 ? -9.500 -7.923 9.754 1.00 92.06 216 TYR A C 1
ATOM 1701 O O . TYR A 1 216 ? -9.485 -7.180 8.778 1.00 92.06 216 TYR A O 1
ATOM 1709 N N . PHE A 1 217 ? -10.465 -8.809 9.980 1.00 92.25 217 PHE A N 1
ATOM 1710 C CA . PHE A 1 217 ? -11.699 -8.880 9.212 1.00 92.25 217 PHE A CA 1
ATOM 1711 C C . PHE A 1 217 ? -12.890 -9.066 10.148 1.00 92.25 217 PHE A C 1
ATOM 1713 O O . PHE A 1 217 ? -12.905 -9.992 10.956 1.00 92.25 217 PHE A O 1
ATOM 1720 N N . ALA A 1 218 ? -13.882 -8.185 10.049 1.00 91.94 218 ALA A N 1
ATOM 1721 C CA . ALA A 1 218 ? -15.071 -8.153 10.892 1.00 91.94 218 ALA A CA 1
ATOM 1722 C C . ALA A 1 218 ? -14.749 -8.237 12.401 1.00 91.94 218 ALA A C 1
ATOM 1724 O O . ALA A 1 218 ? -15.385 -8.978 13.143 1.00 91.94 218 ALA A O 1
ATOM 1725 N N . GLY A 1 219 ? -13.709 -7.525 12.849 1.00 92.19 219 GLY A N 1
ATOM 1726 C CA . GLY A 1 219 ? -13.235 -7.533 14.237 1.00 92.19 219 GLY A CA 1
ATOM 1727 C C . GLY A 1 219 ? -12.378 -8.744 14.625 1.00 92.19 219 GLY A C 1
ATOM 1728 O O . GLY A 1 219 ? -11.884 -8.807 15.749 1.00 92.19 219 GLY A O 1
ATOM 1729 N N . HIS A 1 220 ? -12.152 -9.695 13.717 1.00 92.12 220 HIS A N 1
ATOM 1730 C CA . HIS A 1 220 ? -11.352 -10.890 13.971 1.00 92.12 220 HIS A CA 1
ATOM 1731 C C . HIS A 1 220 ? -9.941 -10.759 13.407 1.00 92.12 220 HIS A C 1
ATOM 1733 O O . HIS A 1 220 ? -9.752 -10.356 12.262 1.00 92.12 220 HIS A O 1
ATOM 1739 N N . LEU A 1 221 ? -8.946 -11.145 14.206 1.00 91.81 221 LEU A N 1
ATOM 1740 C CA . LEU A 1 221 ? -7.549 -11.194 13.785 1.00 91.81 221 LEU A CA 1
ATOM 1741 C C . LEU A 1 221 ? -7.369 -12.199 12.638 1.00 91.81 221 LEU A C 1
ATOM 1743 O O . LEU A 1 221 ? -7.715 -13.373 12.782 1.00 91.81 221 LEU A O 1
ATOM 1747 N N . ILE A 1 222 ? -6.766 -11.757 11.535 1.00 88.12 222 ILE A N 1
ATOM 1748 C CA . ILE A 1 222 ? -6.362 -12.637 10.436 1.00 88.1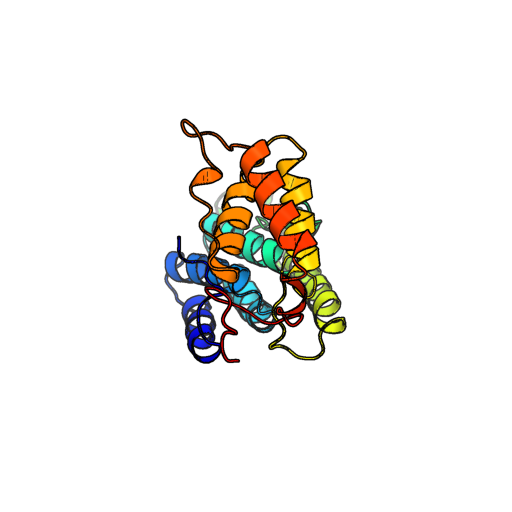2 222 ILE A CA 1
ATOM 1749 C C . ILE A 1 222 ? -5.065 -13.357 10.843 1.00 88.12 222 ILE A C 1
ATOM 1751 O O . ILE A 1 222 ? -4.109 -12.696 11.274 1.00 88.12 222 ILE A O 1
ATOM 1755 N N . PRO A 1 223 ? -5.004 -14.698 10.742 1.00 81.19 223 PRO A N 1
ATOM 1756 C CA . PRO A 1 223 ? -3.789 -15.451 11.024 1.00 81.19 223 PRO A CA 1
ATOM 1757 C C . PRO A 1 223 ? -2.614 -15.018 10.139 1.00 81.19 223 PRO A C 1
ATOM 1759 O O . PRO A 1 223 ? -2.779 -14.758 8.944 1.00 81.19 223 PRO A O 1
ATOM 1762 N N . ALA A 1 224 ? -1.438 -14.944 10.763 1.00 72.19 224 ALA A N 1
ATOM 1763 C CA . ALA A 1 224 ? -0.165 -14.764 10.071 1.00 72.19 224 ALA A CA 1
ATOM 1764 C C . ALA A 1 224 ? 0.317 -16.074 9.436 1.00 72.19 224 ALA A C 1
ATOM 1766 O O . ALA A 1 224 ? -0.183 -17.149 9.842 1.00 72.19 224 ALA A O 1
#

Sequence (224 aa):
MLTGDLAPQSDLVLLQQALQSDDPRVRMHAAEGAALAGQIWLVGDMLRAWQNAEEARDHEVIGFSICDLLEKPGGDLESYADSFPFKDVDQVLAEIPGLKSVEEQLRLLAEGTPEFVRRTEEAYRTTRSKLANDQVFIFEADVWTMESFVQQLQDQISQEVAPAFYNYRHRFEAYTGIDCTSFFKGGSANRLAIMAALETFTESNAAANYLPGRRYFAGHLIPA

pLDDT: mean 88.34, std 8.6, range [39.66, 97.25]

Secondary structure (DSSP, 8-state):
---GGGS-GGGHHHHHHHTT-SSHHHHHHHHHHHHHHT-GGGHHHHHHHHHH--SHHHHHHHHHHHHHHHS-TT-SGGGGTTPPP---HHHHHHH-GGGGGGHHHHHHHHHSPPHHHHHHHHHHHHHHHH-SSTT--EETTEE--HHHHHHHHHHHHHSS--THHHHHHHHHHHHH----GGGEETTEE-HHHHHHHHHHHHHTTGGGGS-TT--EETTEEPP-

Mean predicted aligned error: 6.32 Å

Nearest PDB structures (foldseek):
  6veh-assembly1_A  TM=4.959E-01  e=1.527E-01  synthetic construct
  5t8y-assembly2_B  TM=8.667E-01  e=2.231E+00  Bacillus subtilis subsp. subtilis str. 168
  5n3u-assembly1_B-2  TM=4.135E-01  e=1.916E+00  Nostoc sp. PCC 7120 = FACHB-418
  2jkr-assembly1_B  TM=3.204E-01  e=1.345E+00  Homo sapiens
  7rwc-assembly1_B  TM=2.921E-01  e=5.272E+00  Mus musculus